Protein 6XYC (pdb70)

B-factor: mean 32.66, std 9.87, range [18.23, 112.96]

Secondary structure (DSSP, 8-state):
--S-GGGEEEEEEEEESSSSS-GGGEEEEEEESS--S-EEEEEEE--STT--SS-HHHHHHHHHHHHHHTT-EEEEE----TTTS-TTHHHHHHHHHHHHHHHTTGGGTEEEEEEEEEEETHHHHHHHHHHT-TT--EEEETTEEEESS---SS-TTS----SEEEEES----GGG-BTTTB---TTSHHHHHTTS--GGG-HHHHHHT-GGGG--TTSPPEEEEEETT-SSS-THHHHHHHHHHHHHT--EEEEEETT--SSTTTSSHHHHHHHHHHHHHHHH-

CATH classification: 3.40.50.1820

Solvent-accessible surface area: 10915 Å² total; per-residue (Å²): 226,12,10,58,128,99,14,42,38,48,48,60,74,81,26,39,1,8,66,55,112,85,101,6,3,19,0,3,0,9,2,0,93,96,144,141,116,44,11,65,0,0,0,0,0,0,21,30,35,5,69,24,48,91,13,12,18,140,0,0,64,39,0,0,23,16,0,1,133,43,27,9,0,0,0,0,0,1,0,42,6,2,126,92,21,76,3,27,9,0,0,28,0,0,0,3,0,0,1,21,0,37,53,30,2,91,129,13,72,4,38,62,82,8,0,0,0,0,0,27,10,0,0,0,0,0,0,1,0,0,0,8,0,48,83,47,99,66,26,75,12,63,156,40,77,6,47,0,29,4,76,45,20,111,61,89,121,26,40,9,71,1,42,0,1,0,0,0,2,0,9,0,7,1,36,75,22,33,136,43,107,38,36,30,56,53,95,23,44,8,0,21,0,0,28,136,67,19,2,146,125,44,102,51,31,5,84,0,0,1,0,15,73,35,21,72,132,111,20,20,33,1,4,0,0,0,0,76,56,14,148,102,10,33,44,28,0,0,65,41,1,53,81,44,1,76,120,36,57,13,116,1,56,49,39,48,3,103,62,0,15,51,6,100,46,0,61,55,114,108,17,34,119,40,0,16,53,16,0,61,90,20,20,107,174

Radius of gyration: 17.31 Å; Cα contacts (8 Å, |Δi|>4): 707; chains: 1; bounding box: 49×46×40 Å

Foldseek 3Di:
DFADPQQFDDKDFFCALQPDDDSLRGKMKGFGNPDDQAFAAEEEEEDDLQADSHCQRVRRHQQVRLQSVLGHMYMGHGFDGLQVPAPPRRLLSLLSNLLSCLVCRVVVRHDNPAYAYEYAAQSLLSRLLLQLQFPNQ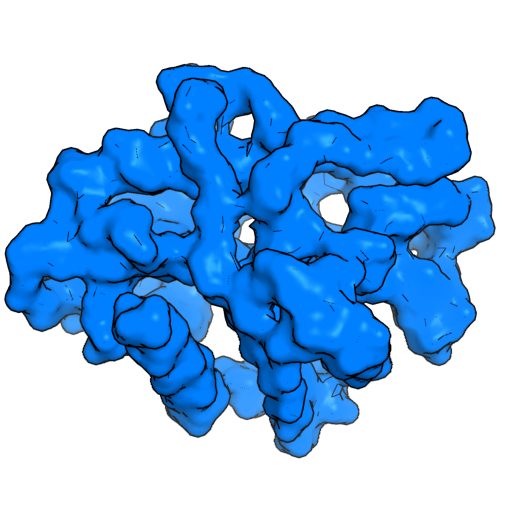WDFDDPDIGGRNDDGHDRSVGGRHHQEYERHLYQAQQCQFVVRHGHAALVGSLVSNHPSHTCRVCVGSRLVSHSLNRDALPGHEYEYEYECAAPPGHPSRQVSSVVSCVVRNHHYHYHYQYVAYSSRSCSDDVNSCVVSVVSVVSSVD

Sequence (285 aa):
KGPAEDTYSTSWTNVNYASDSSLESHNLDIYLPKEQKTAYKAIIIIYGSAWFANNAKAMASASIGAPLLKAGFAVISINHRSSMEAIWPAQIQDVKAAIRYVRSNAAKYNIDPSFIGITGFSSGGHLSAFAGVTNGVKTLTSGDLTVDIEGSLGNYLSTGSHVDAVVDWFGPVDMAHMMSNCVAPNDASTPEAVLIGKKDPREEPDWVKLISPINFVDKDDPDILIIHGDADNVVPHCQSVNLKNVYDNAGAKATFISVPGGGHGPGCFDTQYFKDMTDFFTEQSTK

Nearest PDB structures (foldseek):
  6xyc-assembly1_A  TM=1.004E+00  e=6.863E-70  metagenome
  6mly-assembly1_A  TM=9.871E-01  e=6.631E-40  Bacteroides eggerthii
  6nkf-assembly2_B  TM=8.608E-01  e=7.050E-26  metagenome
  2yh2-assembly1_D  TM=6.793E-01  e=8.931E-13  Pyrobaculum calidifontis
  2yh2-assembly1_B  TM=6.745E-01  e=1.084E-12  Pyrobaculum calidifontis

Structure (mmCIF, N/CA/C/O backbone):
data_6XYC
#
_entry.id   6XYC
#
_cell.length_a   107.560
_cell.length_b   107.560
_cell.length_c   44.378
_cell.angle_alpha   90.000
_cell.angle_beta   90.000
_cell.angle_gamma   90.000
#
_symmetry.space_group_name_H-M   'P 43 21 2'
#
loop_
_entity.id
_entity.type
_entity.pdbx_description
1 polymer 'Acetyl xylan esterase'
2 non-polymer '4-(2-AMINOETHYL)BENZENESULFONYL FLUORIDE'
3 water water
#
loop_
_atom_site.group_PDB
_atom_site.id
_atom_site.type_symbol
_atom_site.label_atom_id
_atom_site.label_alt_id
_atom_site.label_comp_id
_atom_site.label_asym_id
_atom_site.label_entity_id
_atom_site.label_seq_id
_atom_site.pdbx_PDB_ins_code
_atom_site.Cartn_x
_atom_site.Cartn_y
_atom_site.Cartn_z
_atom_site.occupancy
_atom_site.B_iso_or_equiv
_atom_site.auth_seq_id
_atom_site.auth_comp_id
_atom_site.auth_asym_id
_atom_site.auth_atom_id
_atom_site.pdbx_PDB_model_num
ATOM 1 N N . LYS A 1 1 ? 29.24913 37.18673 22.92942 1.000 42.22107 8 LYS A N 1
ATOM 2 C CA . LYS A 1 1 ? 29.27876 38.63954 23.06562 1.000 41.60380 8 LYS A CA 1
ATOM 3 C C . LYS A 1 1 ? 30.30895 39.24343 22.11823 1.000 39.90489 8 LYS A C 1
ATOM 4 O O . LYS A 1 1 ? 31.50058 38.95183 22.21677 1.000 40.25778 8 LYS A O 1
ATOM 23 N N . GLY A 1 2 ? 29.84098 40.08354 21.19853 1.000 38.07427 9 GLY A N 1
ATOM 24 C CA . GLY A 1 2 ? 30.70705 40.73214 20.24107 1.000 32.68140 9 GLY A CA 1
ATOM 25 C C . GLY A 1 2 ? 30.86885 39.92134 18.97095 1.000 30.51503 9 GLY A C 1
ATOM 26 O O . GLY A 1 2 ? 30.10492 38.98789 18.70451 1.000 30.30449 9 GLY A O 1
ATOM 30 N N . PRO A 1 3 ? 31.87157 40.25648 18.16299 1.000 31.30307 10 PRO A N 1
ATOM 31 C CA . PRO A 1 3 ? 32.12078 39.48936 16.93932 1.000 29.73425 10 PRO A CA 1
ATOM 32 C C . PRO A 1 3 ? 32.82604 38.17661 17.24754 1.000 31.63082 10 PRO A C 1
ATOM 33 O O . PRO A 1 3 ? 33.46244 38.00600 18.28901 1.000 31.37631 10 PRO A O 1
ATOM 44 N N . ALA A 1 4 ? 32.68946 37.23511 16.31673 1.000 33.69528 11 ALA A N 1
ATOM 45 C CA . ALA A 1 4 ? 33.29779 35.92210 16.48712 1.000 35.66525 11 ALA A CA 1
ATOM 46 C C . ALA A 1 4 ? 34.79624 36.06155 16.72583 1.000 35.37790 11 ALA A C 1
ATOM 47 O O . ALA A 1 4 ? 35.47160 36.87714 16.09312 1.000 33.32887 11 ALA A O 1
ATOM 54 N N . GLU A 1 5 ? 35.31259 35.24908 17.64964 1.000 36.64801 12 GLU A N 1
ATOM 55 C CA . GLU A 1 5 ? 36.69597 35.38943 18.09002 1.000 38.97772 12 GLU A CA 1
ATOM 56 C C . GLU A 1 5 ? 37.67933 35.30077 16.93131 1.000 41.53082 12 GLU A C 1
ATOM 57 O O . GLU A 1 5 ? 38.71936 35.97005 16.95233 1.000 39.74365 12 GLU A O 1
ATOM 69 N N . ASP A 1 6 ? 37.38125 34.48626 15.91979 1.000 42.00368 13 ASP A N 1
ATOM 70 C CA . ASP A 1 6 ? 38.30767 34.28300 14.81290 1.000 46.45102 13 ASP A CA 1
ATOM 71 C C . ASP A 1 6 ? 38.22253 35.37261 13.75142 1.000 43.58506 13 ASP A C 1
ATOM 72 O O . ASP A 1 6 ? 38.90495 35.26613 12.72514 1.000 44.08617 13 ASP A O 1
ATOM 81 N N . THR A 1 7 ? 37.42425 36.41838 13.96624 1.000 39.76715 14 THR A N 1
ATOM 82 C CA . THR A 1 7 ? 37.35732 37.51006 13.00199 1.000 38.94445 14 THR A CA 1
ATOM 83 C C . THR A 1 7 ? 38.38682 38.60008 13.26238 1.000 34.94846 14 THR A C 1
ATOM 84 O O . THR A 1 7 ? 38.63431 39.41974 12.37124 1.000 30.90337 14 THR A O 1
ATOM 95 N N . TYR A 1 8 ? 39.00381 38.62486 14.44356 1.000 33.40031 15 TYR A N 1
ATOM 96 C CA . TYR A 1 8 ? 39.91417 39.70191 14.80722 1.000 30.76643 15 TYR A CA 1
ATOM 97 C C . TYR A 1 8 ? 41.19228 39.15392 15.42862 1.000 30.87122 15 TYR A C 1
ATOM 98 O O . TYR A 1 8 ? 41.19742 38.10036 16.07024 1.000 31.55496 15 TYR A O 1
ATOM 116 N N . SER A 1 9 ? 42.27853 39.90042 15.22950 1.000 31.08775 16 SER A N 1
ATOM 117 C CA . SER A 1 9 ? 43.57309 39.58684 15.81906 1.000 30.34261 16 SER A CA 1
ATOM 118 C C . SER A 1 9 ? 43.81986 40.32009 17.12781 1.000 30.68630 16 SER A C 1
ATOM 119 O O . SER A 1 9 ? 44.63453 39.86070 17.93873 1.000 31.39231 16 SER A O 1
ATOM 127 N N . THR A 1 10 ? 43.12818 41.43380 17.35032 1.000 28.28340 17 THR A N 1
ATOM 128 C CA . THR A 1 10 ? 43.36714 42.31100 18.48421 1.000 25.98909 17 THR A CA 1
ATOM 129 C C . THR A 1 10 ? 42.03457 42.92610 18.87747 1.000 29.86921 17 THR A C 1
ATOM 130 O O . THR A 1 10 ? 41.23334 43.28975 18.01078 1.000 25.73878 17 THR A O 1
ATOM 141 N N . SER A 1 11 ? 41.79925 43.03014 20.18161 1.000 26.09829 18 SER A N 1
ATOM 142 C CA . SER A 1 11 ? 40.60290 43.68172 20.68055 1.000 27.65190 18 SER A CA 1
ATOM 143 C C . SER A 1 11 ? 40.95873 44.49867 21.91049 1.000 28.88624 18 SER A C 1
ATOM 144 O O . SER A 1 11 ? 41.75473 44.06796 22.75059 1.000 26.92671 18 SER A O 1
ATOM 152 N N . TRP A 1 12 ? 40.39249 45.69806 21.98028 1.000 24.16904 19 TRP A N 1
ATOM 153 C CA . TRP A 1 12 ? 40.31848 46.48175 23.20496 1.000 25.62898 19 TRP A CA 1
ATOM 154 C C . TRP A 1 12 ? 38.83593 46.67428 23.49374 1.000 29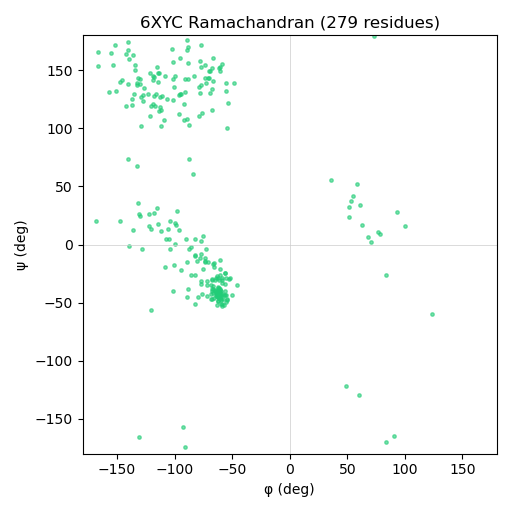.86812 19 TRP A C 1
ATOM 155 O O . TRP A 1 12 ? 38.11492 47.22315 22.65356 1.000 28.04566 19 TRP A O 1
ATOM 176 N N . THR A 1 13 ? 38.36801 46.22059 24.65448 1.000 27.45263 20 THR A N 1
ATOM 177 C CA . THR A 1 13 ? 36.96798 46.41658 25.00125 1.000 25.91746 20 THR A CA 1
ATOM 178 C C . THR A 1 13 ? 36.82959 47.36578 26.18314 1.000 29.03661 20 THR A C 1
ATOM 179 O O . THR A 1 13 ? 37.70087 47.43688 27.05689 1.000 28.81599 20 THR A O 1
ATOM 190 N N . ASN A 1 14 ? 35.72756 48.12065 26.17382 1.000 26.82047 21 ASN A N 1
ATOM 191 C CA . ASN A 1 14 ? 35.39659 49.05639 27.24945 1.000 29.49088 21 ASN A CA 1
ATOM 192 C C . ASN A 1 14 ? 36.50046 50.09625 27.44313 1.000 28.86100 21 ASN A C 1
ATOM 193 O O . ASN A 1 14 ? 37.00292 50.31952 28.54754 1.000 28.33455 21 ASN A O 1
ATOM 204 N N . VAL A 1 15 ? 36.86405 50.73821 26.33844 1.000 26.75445 22 VAL A N 1
ATOM 205 C CA . VAL A 1 15 ? 37.74884 51.89436 26.33770 1.000 27.67339 22 VAL A CA 1
ATOM 206 C C . VAL A 1 15 ? 36.87381 53.13664 26.41672 1.000 26.21075 22 VAL A C 1
ATOM 207 O O . VAL A 1 15 ? 36.00215 53.34498 25.56697 1.000 24.13841 22 VAL A O 1
ATOM 220 N N . ASN A 1 16 ? 37.07581 53.94524 27.44985 1.000 27.23647 23 ASN A N 1
ATOM 221 C CA . ASN A 1 16 ? 36.30756 55.17303 27.59638 1.000 28.42752 23 ASN A CA 1
ATOM 222 C C . ASN A 1 16 ? 36.86395 56.23026 26.65025 1.000 26.76734 23 ASN A C 1
ATOM 223 O O . ASN A 1 16 ? 38.07722 56.46377 26.61261 1.000 25.54705 23 ASN A O 1
ATOM 234 N N . TYR A 1 17 ? 35.97912 56.86116 25.87526 1.000 27.84868 24 TYR A N 1
ATOM 235 C CA . TYR A 1 17 ? 36.39403 57.85475 24.89570 1.000 25.14135 24 TYR A CA 1
ATOM 236 C C . TYR A 1 17 ? 36.12155 59.28529 25.34043 1.000 28.23898 24 TYR A C 1
ATOM 237 O O . TYR A 1 17 ? 36.50086 60.22068 24.62578 1.000 27.81029 24 TYR A O 1
ATOM 255 N N . ALA A 1 18 ? 35.48487 59.48476 26.49561 1.000 25.78462 25 ALA A N 1
ATOM 256 C CA . ALA A 1 18 ? 35.14823 60.81746 26.97999 1.000 28.16803 25 ALA A CA 1
ATOM 257 C C . ALA A 1 18 ? 35.93999 61.21542 28.21961 1.000 31.05159 25 ALA A C 1
ATOM 258 O O . ALA A 1 18 ? 35.59927 62.21340 28.86764 1.000 26.36825 25 ALA A O 1
ATOM 265 N N . SER A 1 19 ? 36.97914 60.46127 28.57085 1.000 28.12108 26 SER A N 1
ATOM 266 C CA . SER A 1 19 ? 37.78087 60.75937 29.75222 1.000 32.63344 26 SER A CA 1
ATOM 267 C C . SER A 1 19 ? 36.90169 60.88641 30.99406 1.000 30.57781 26 SER A C 1
ATOM 268 O O . SER A 1 19 ? 37.12592 61.73963 31.85555 1.000 31.68036 26 SER A O 1
ATOM 276 N N . ASP A 1 20 ? 35.86892 60.04942 31.07283 1.000 28.35441 27 ASP A N 1
ATOM 277 C CA . ASP A 1 20 ? 35.03987 60.00532 32.26864 1.000 29.35890 27 ASP A CA 1
ATOM 278 C C . ASP A 1 20 ? 34.85640 58.56373 32.72171 1.000 29.82671 27 ASP A C 1
ATOM 279 O O . ASP A 1 20 ? 35.57807 57.66827 32.27080 1.000 33.39769 27 ASP A O 1
ATOM 288 N N . SER A 1 21 ? 33.89629 58.32780 33.61501 1.000 32.17286 28 SER A N 1
ATOM 289 C CA A SER A 1 21 ? 33.66728 57.01007 34.19108 0.575 33.81219 28 SER A CA 1
ATOM 290 C CA B SER A 1 21 ? 33.66894 57.00859 34.18956 0.425 33.80333 28 SER A CA 1
ATOM 291 C C . SER A 1 21 ? 32.32420 56.42006 33.78109 1.000 33.22704 28 SER A C 1
ATOM 292 O O . SER A 1 21 ? 31.81926 55.51836 34.45632 1.000 33.65121 28 SER A O 1
ATOM 305 N N . LEU A 1 22 ? 31.73727 56.90196 32.69089 1.000 29.03889 29 LEU A N 1
ATOM 306 C CA . LEU A 1 22 ? 30.42518 56.44229 32.25644 1.000 30.66706 29 LEU A CA 1
ATOM 307 C C . LEU A 1 22 ? 30.55559 55.34284 31.21627 1.000 28.28323 29 LEU A C 1
ATOM 308 O O . LEU A 1 22 ? 31.30252 55.48536 30.24412 1.000 27.59425 29 LEU A O 1
ATOM 324 N N . GLU A 1 23 ? 29.84203 54.23774 31.44004 1.000 28.58956 30 GLU A N 1
ATOM 325 C CA . GLU A 1 23 ? 29.81453 53.15826 30.45882 1.000 32.34052 30 GLU A CA 1
ATOM 326 C C . GLU A 1 23 ? 29.17632 53.61093 29.15209 1.000 27.99596 30 GLU A C 1
ATOM 327 O O . GLU A 1 23 ? 29.50373 53.08711 28.08198 1.000 26.65028 30 GLU A O 1
ATOM 339 N N . SER A 1 24 ? 28.26522 54.58074 29.22166 1.000 29.43763 31 SER A N 1
ATOM 340 C CA . SER A 1 24 ? 27.67903 55.16888 28.02332 1.000 25.67561 31 SER A CA 1
ATOM 341 C C . SER A 1 24 ? 28.71407 55.82770 27.12732 1.000 26.70443 31 SER A C 1
ATOM 342 O O . SER A 1 24 ? 28.39842 56.14124 25.97540 1.000 26.92802 31 SER A O 1
ATOM 350 N N . HIS A 1 25 ? 29.93040 56.05046 27.62260 1.000 27.62982 32 HIS A N 1
ATOM 351 C CA . HIS A 1 25 ? 31.00194 56.64563 26.83750 1.000 26.13052 32 HIS A CA 1
ATOM 352 C C . HIS A 1 25 ? 32.15327 55.66669 26.63306 1.000 26.53733 32 HIS A C 1
ATOM 353 O O . HIS A 1 25 ? 33.31608 56.07303 26.55303 1.000 23.79719 32 HIS A O 1
ATOM 368 N N . ASN A 1 26 ? 31.84174 54.37742 26.56297 1.000 24.81348 33 ASN A N 1
ATOM 369 C CA . ASN A 1 26 ? 32.81857 53.35016 26.24206 1.000 23.94144 33 ASN A CA 1
ATOM 370 C C . ASN A 1 26 ? 32.67914 52.91461 24.78994 1.000 24.43309 33 ASN A C 1
ATOM 371 O O . ASN A 1 26 ? 31.62436 53.05986 24.17090 1.000 23.79632 33 ASN A O 1
ATOM 382 N N . LEU A 1 27 ? 33.76194 52.35820 24.25629 1.000 23.29715 34 LEU A N 1
ATOM 383 C CA . LEU A 1 27 ? 33.73726 51.75155 22.93539 1.000 23.89784 34 LEU A CA 1
ATOM 384 C C . LEU A 1 27 ? 34.60799 50.50568 22.94125 1.000 26.23885 34 LEU A C 1
ATOM 385 O O . LEU A 1 27 ? 35.41311 50.29133 23.84981 1.000 23.24648 34 LEU A O 1
ATOM 401 N N . ASP A 1 28 ? 34.42409 49.67764 21.91665 1.000 24.48447 35 ASP A N 1
ATOM 402 C CA . ASP A 1 28 ? 35.24234 48.49462 21.69055 1.000 22.43976 35 ASP A CA 1
ATOM 403 C C . ASP A 1 28 ? 35.94983 48.64202 20.35155 1.000 26.67037 35 ASP A C 1
ATOM 404 O O . ASP A 1 28 ? 35.36579 49.14961 19.38857 1.000 25.38103 35 ASP A O 1
ATOM 413 N N . ILE A 1 29 ? 37.20507 48.20155 20.28713 1.000 26.34805 36 ILE A N 1
ATOM 414 C CA . ILE A 1 29 ? 38.00360 48.29611 19.06774 1.000 24.94630 36 ILE A CA 1
ATOM 415 C C . ILE A 1 29 ? 38.48195 46.90099 18.68998 1.000 27.98237 36 ILE A C 1
ATOM 416 O O . ILE A 1 29 ? 39.04896 46.19290 19.52471 1.000 29.56426 36 ILE A O 1
ATOM 432 N N . TYR A 1 30 ? 38.26982 46.51563 17.43439 1.000 24.04257 37 TYR A N 1
ATOM 433 C CA . TYR A 1 30 ? 38.70920 45.22789 16.90568 1.000 26.31686 37 TYR A CA 1
ATOM 434 C C . TYR A 1 30 ? 39.52884 45.45423 15.64127 1.000 27.56242 37 TYR A C 1
ATOM 435 O O . TYR A 1 30 ? 39.13384 46.24420 14.78026 1.000 26.69373 37 TYR A O 1
ATOM 453 N N . LEU A 1 31 ? 40.67565 44.75569 15.52445 1.000 27.58194 38 LEU A N 1
ATOM 454 C CA . LEU A 1 31 ? 41.47575 44.80080 14.30800 1.000 28.21588 38 LEU A CA 1
ATOM 455 C C . LEU A 1 31 ? 41.37124 43.47235 13.55888 1.000 28.87014 38 LEU A C 1
ATOM 456 O O . LEU A 1 31 ? 41.28265 42.41597 14.19349 1.000 27.59192 38 LEU A O 1
ATOM 472 N N . PRO A 1 32 ? 41.38764 43.48325 12.22261 1.000 29.74727 39 PRO A N 1
ATOM 473 C CA . PRO A 1 32 ? 41.12284 42.24393 11.47858 1.000 32.40317 39 PRO A CA 1
ATOM 474 C C . PRO A 1 32 ? 42.12911 41.14353 11.78361 1.000 36.51115 39 PRO A C 1
ATOM 475 O O . PRO A 1 32 ? 43.27836 41.39402 12.14790 1.000 33.16614 39 PRO A O 1
ATOM 486 N N . LYS A 1 33 ? 41.67221 39.90069 11.61961 1.000 37.00154 40 LYS A N 1
ATOM 487 C CA . LYS A 1 33 ? 42.55861 38.74961 11.76582 1.000 40.19225 40 LYS A CA 1
ATOM 488 C C . LYS A 1 33 ? 43.74520 38.85584 10.82161 1.000 40.88684 40 LYS A C 1
ATOM 489 O O . LYS A 1 33 ? 44.90071 38.68381 11.22870 1.000 42.63089 40 LYS A O 1
ATOM 508 N N . GLU A 1 34 ? 43.46715 39.08047 9.54311 1.000 43.87534 41 GLU A N 1
ATOM 509 C CA . GLU A 1 34 ? 44.48657 39.36110 8.54467 1.000 47.87858 41 GLU A CA 1
ATOM 510 C C . GLU A 1 34 ? 45.34062 40.53628 9.00196 1.000 49.66062 41 GLU A C 1
ATOM 511 O O . GLU A 1 34 ? 44.93174 41.69269 8.86165 1.000 48.04508 41 GLU A O 1
ATOM 523 N N . GLN A 1 35 ? 46.52302 40.25852 9.54815 1.000 49.83829 42 GLN A N 1
ATOM 524 C CA . GLN A 1 35 ? 47.33697 41.30665 10.15134 1.000 52.30940 42 GLN A CA 1
ATOM 525 C C . GLN A 1 35 ? 47.96218 42.19094 9.07703 1.000 57.54329 42 GLN A C 1
ATOM 526 O O . GLN A 1 35 ? 48.33540 41.72316 7.99695 1.000 56.81401 42 GLN A O 1
ATOM 540 N N . LYS A 1 36 ? 48.05257 43.48517 9.37747 1.000 57.04316 43 LYS A N 1
ATOM 541 C CA . LYS A 1 36 ? 48.66409 44.45878 8.48623 1.000 55.50002 43 LYS A CA 1
ATOM 542 C C . LYS A 1 36 ? 49.23450 45.58327 9.33988 1.000 51.69836 43 LYS A C 1
ATOM 543 O O . LYS A 1 36 ? 49.01317 45.64455 10.55289 1.000 46.82446 43 LYS A O 1
ATOM 562 N N . THR A 1 37 ? 49.97749 46.48132 8.68911 1.000 55.70939 44 THR A N 1
ATOM 563 C CA . THR A 1 37 ? 50.65707 47.55097 9.41503 1.000 56.10177 44 THR A CA 1
ATOM 564 C C . THR A 1 37 ? 49.65440 48.47374 10.09795 1.000 51.75491 44 THR A C 1
ATOM 565 O O . THR A 1 37 ? 49.75912 48.74454 11.30014 1.000 46.99329 44 THR A O 1
ATOM 576 N N . ALA A 1 38 ? 48.67787 48.97363 9.34351 1.000 48.00721 45 ALA A N 1
ATOM 577 C CA . ALA A 1 38 ? 47.62016 49.80966 9.89258 1.000 42.25826 45 ALA A CA 1
ATOM 578 C C . ALA A 1 38 ? 46.31266 49.42520 9.21757 1.000 40.18621 45 ALA A C 1
ATOM 579 O O . ALA A 1 38 ? 46.29449 48.72082 8.20264 1.000 39.63560 45 ALA A O 1
ATOM 586 N N . TYR A 1 39 ? 45.20783 49.90435 9.78089 1.000 34.70816 46 TYR A N 1
ATOM 587 C CA . TYR A 1 39 ? 43.88124 49.55591 9.28804 1.000 34.28512 46 TYR A CA 1
ATOM 588 C C . TYR A 1 39 ? 43.00327 50.79327 9.19371 1.000 31.61016 46 TYR A C 1
ATOM 589 O O . TYR A 1 39 ? 42.87880 51.54474 10.16600 1.000 31.87982 46 TYR A O 1
ATOM 607 N N . LYS A 1 40 ? 42.38169 50.98713 8.03366 1.000 32.59118 47 LYS A N 1
ATOM 608 C CA . LYS A 1 40 ? 41.29410 51.94797 7.91948 1.000 34.74720 47 LYS A CA 1
ATOM 609 C C . LYS A 1 40 ? 40.15133 51.53433 8.84268 1.000 31.11545 47 LYS A C 1
ATOM 610 O O . LYS A 1 40 ? 39.96674 50.35209 9.14668 1.000 29.65013 47 LYS A O 1
ATOM 629 N N . ALA A 1 41 ? 39.38779 52.52079 9.30648 1.000 30.05407 48 ALA A N 1
ATOM 630 C CA . ALA A 1 41 ? 38.48711 52.31147 10.42833 1.000 31.19983 48 ALA A CA 1
ATOM 631 C C . ALA A 1 41 ? 37.02999 52.55288 10.05207 1.000 29.16517 48 ALA A C 1
ATOM 632 O O . ALA A 1 41 ? 36.70642 53.43022 9.24041 1.000 26.04997 48 ALA A O 1
ATOM 639 N N . ILE A 1 42 ? 36.14990 51.76122 10.66912 1.000 24.17294 49 ILE A N 1
ATOM 640 C CA . ILE A 1 42 ? 34.70404 51.93347 10.55485 1.000 25.49296 49 ILE A CA 1
ATOM 641 C C . ILE A 1 42 ? 34.13013 52.00207 11.96442 1.000 24.84247 49 ILE A C 1
ATOM 642 O O . ILE A 1 42 ? 34.32657 51.07394 12.76147 1.000 22.18050 49 ILE A O 1
ATOM 658 N N . ILE A 1 43 ? 33.41691 53.08600 12.26672 1.000 24.47189 50 ILE A N 1
ATOM 659 C CA . ILE A 1 43 ? 32.68795 53.21867 13.52339 1.000 21.80364 50 ILE A CA 1
ATOM 660 C C . ILE A 1 43 ? 31.27835 52.68000 13.32028 1.000 24.72608 50 ILE A C 1
ATOM 661 O O . ILE A 1 43 ? 30.60381 53.02369 12.34043 1.000 26.52684 50 ILE A O 1
ATOM 677 N N . ILE A 1 44 ? 30.83062 51.81733 14.23144 1.000 22.22034 51 ILE A N 1
ATOM 678 C CA . ILE A 1 44 ? 29.50272 51.22794 14.11052 1.000 21.76855 51 ILE A CA 1
ATOM 679 C C . ILE A 1 44 ? 28.68535 51.56040 15.34973 1.000 22.67973 51 ILE A C 1
ATOM 680 O O . ILE A 1 44 ? 29.21264 51.66499 16.46338 1.000 24.51091 51 ILE A O 1
ATOM 696 N N . ILE A 1 45 ? 27.37469 51.70255 15.15144 1.000 21.92065 52 ILE A N 1
ATOM 697 C CA . ILE A 1 45 ? 26.47715 52.18012 16.20171 1.000 21.16251 52 ILE A CA 1
ATOM 698 C C . ILE A 1 45 ? 25.20620 51.34071 16.19603 1.000 22.12109 52 ILE A C 1
ATOM 699 O O . ILE A 1 45 ? 24.52036 51.24765 15.17015 1.000 22.63363 52 ILE A O 1
ATOM 715 N N . TYR A 1 46 ? 24.86866 50.77101 17.34789 1.000 22.40941 53 TYR A N 1
ATOM 716 C CA . TYR A 1 46 ? 23.67856 49.93996 17.46897 1.000 22.42418 53 TYR A CA 1
ATOM 717 C C . TYR A 1 46 ? 22.41216 50.77229 17.29453 1.000 23.57852 53 TYR A C 1
ATOM 718 O O . TYR A 1 46 ? 22.40863 51.99939 17.44814 1.000 20.03780 53 TYR A O 1
ATOM 736 N N . GLY A 1 47 ? 21.32200 50.07823 16.98779 1.000 24.29321 54 GLY A N 1
ATOM 737 C CA . GLY A 1 47 ? 19.99211 50.65368 17.02889 1.000 23.16480 54 GLY A CA 1
ATOM 738 C C . GLY A 1 47 ? 19.26564 50.26942 18.30462 1.000 22.38769 54 GLY A C 1
ATOM 739 O O . GLY A 1 47 ? 19.42966 49.16847 18.83059 1.000 21.44706 54 GLY A O 1
ATOM 743 N N . SER A 1 48 ? 18.45355 51.19877 18.79969 1.000 20.11955 55 SER A N 1
ATOM 744 C CA . SER A 1 48 ? 17.78596 51.01146 20.08249 1.000 22.89413 55 SER A CA 1
ATOM 745 C C . SER A 1 48 ? 16.69498 52.04284 20.32834 1.000 23.87859 55 SER A C 1
ATOM 746 O O . SER A 1 48 ? 16.30324 52.26259 21.47882 1.000 20.02390 55 SER A O 1
ATOM 754 N N . ALA A 1 49 ? 16.19701 52.68002 19.26496 1.000 21.47562 56 ALA A N 1
ATOM 755 C CA . ALA A 1 49 ? 15.27450 53.80851 19.40282 1.000 22.85908 56 ALA A CA 1
ATOM 756 C C . ALA A 1 49 ? 15.85105 54.85841 20.35340 1.000 23.14897 56 ALA A C 1
ATOM 757 O O . ALA A 1 49 ? 15.11738 55.53277 21.08016 1.000 21.51896 56 ALA A O 1
ATOM 764 N N . TRP A 1 50 ? 17.18409 54.97404 20.36382 1.000 20.76108 57 TRP A N 1
ATOM 765 C CA . TRP A 1 50 ? 17.96055 55.89477 21.19695 1.000 23.27122 57 TRP A CA 1
ATOM 766 C C . TRP A 1 50 ? 17.91718 55.55281 22.68526 1.000 22.24337 57 TRP A C 1
ATOM 767 O O . TRP A 1 50 ? 18.46369 56.31117 23.50121 1.000 22.58108 57 TRP A O 1
ATOM 788 N N . PHE A 1 51 ? 17.31562 54.41686 23.06617 1.000 20.10465 58 PHE A N 1
ATOM 789 C CA . PHE A 1 51 ? 17.10310 54.13221 24.48223 1.000 21.30070 58 PHE A CA 1
ATOM 790 C C . PHE A 1 51 ? 18.30270 53.45856 25.14342 1.000 22.93456 58 PHE A C 1
ATOM 791 O O . PHE A 1 51 ? 18.46990 53.57351 26.36279 1.000 25.31291 58 PHE A O 1
ATOM 808 N N . ALA A 1 52 ? 19.12911 52.73527 24.39210 1.000 20.74918 59 ALA A N 1
ATOM 809 C CA . ALA A 1 52 ? 20.17910 51.91969 24.99601 1.000 22.57025 59 ALA A CA 1
ATOM 810 C C . ALA A 1 52 ? 21.47846 52.70636 25.11612 1.000 25.00475 59 ALA A C 1
ATOM 811 O O . ALA A 1 52 ? 21.82931 53.49260 24.23060 1.000 24.30169 59 ALA A O 1
ATOM 818 N N . ASN A 1 53 ? 22.19296 52.48703 26.22268 1.000 24.33396 60 ASN A N 1
ATOM 819 C CA . ASN A 1 53 ? 23.48591 53.12447 26.44992 1.000 25.64974 60 ASN A CA 1
ATOM 820 C C . ASN A 1 53 ? 24.61341 52.11206 26.62278 1.000 26.19911 60 ASN A C 1
ATOM 821 O O . ASN A 1 53 ? 25.71485 52.49268 27.03840 1.000 23.81387 60 ASN A O 1
ATOM 832 N N . ASN A 1 54 ? 24.37468 50.83372 26.29128 1.000 23.84798 61 ASN A N 1
ATOM 833 C CA . ASN A 1 54 ? 25.32994 49.78419 26.63249 1.000 28.03508 61 ASN A CA 1
ATOM 834 C C . ASN A 1 54 ? 25.36525 48.64586 25.61579 1.000 26.90157 61 ASN A C 1
ATOM 835 O O . ASN A 1 54 ? 25.83821 47.55280 25.95129 1.000 28.87651 61 ASN A O 1
ATOM 846 N N . ALA A 1 55 ? 24.90084 48.86504 24.38786 1.000 25.86507 62 ALA A N 1
ATOM 847 C CA . ALA A 1 55 ? 24.64227 47.77641 23.45846 1.000 23.31883 62 ALA A CA 1
ATOM 848 C C . ALA A 1 55 ? 25.70544 47.64981 22.37865 1.000 22.40233 62 ALA A C 1
ATOM 849 O O . ALA A 1 55 ? 25.44851 47.02781 21.33827 1.000 21.35881 62 ALA A O 1
ATOM 856 N N . LYS A 1 56 ? 26.90168 48.19702 22.60898 1.000 23.95861 63 LYS A N 1
ATOM 857 C CA . LYS A 1 56 ? 27.92423 48.17417 21.56689 1.000 24.06353 63 LYS A CA 1
ATOM 858 C C . LYS A 1 56 ? 28.26976 46.75369 21.13916 1.000 22.56617 63 LYS A C 1
ATOM 859 O O . LYS A 1 56 ? 28.61794 46.52560 19.97606 1.000 20.17256 63 LYS A O 1
ATOM 878 N N . ALA A 1 57 ? 28.17176 45.78340 22.05041 1.000 24.99006 64 ALA A N 1
ATOM 879 C CA . ALA A 1 57 ? 28.46811 44.40282 21.67808 1.000 27.02565 64 ALA A CA 1
ATOM 880 C C . ALA A 1 57 ? 27.43450 43.84895 20.70754 1.000 26.34000 64 ALA A C 1
ATOM 881 O O . ALA A 1 57 ? 27.75843 42.99216 19.87969 1.000 25.18746 64 ALA A O 1
ATOM 888 N N . MET A 1 58 ? 26.19166 44.31972 20.79058 1.000 24.75993 65 MET A N 1
ATOM 889 C CA . MET A 1 58 ? 25.17226 43.85636 19.85842 1.000 26.62634 65 MET A CA 1
ATOM 890 C C . MET A 1 58 ? 25.48188 44.30914 18.43846 1.000 25.63649 65 MET A C 1
ATOM 891 O O . MET A 1 58 ? 25.30790 43.54020 17.48669 1.000 25.32626 65 MET A O 1
ATOM 905 N N . ALA A 1 59 ? 25.92674 45.55939 18.27540 1.000 24.69435 66 ALA A N 1
ATOM 906 C CA . ALA A 1 59 ? 26.30393 46.05224 16.95473 1.000 25.26853 66 ALA A CA 1
ATOM 907 C C . ALA A 1 59 ? 27.45716 45.23586 16.38913 1.000 24.28885 66 ALA A C 1
ATOM 908 O O . ALA A 1 59 ? 27.43007 44.81905 15.22562 1.000 25.41262 66 ALA A O 1
ATOM 915 N N . SER A 1 60 ? 28.47856 44.98004 17.21097 1.000 23.25880 67 SER A N 1
ATOM 916 C CA . SER A 1 60 ? 29.63595 44.21869 16.74544 1.000 25.42001 67 SER A CA 1
ATOM 917 C C . SER A 1 60 ? 29.22822 42.82294 16.30219 1.000 25.30185 67 SER A C 1
ATOM 918 O O . SER A 1 60 ? 29.69061 42.32907 15.26506 1.000 26.92824 67 SER A O 1
ATOM 926 N N . ALA A 1 61 ? 28.37181 42.16323 17.08758 1.000 26.63125 68 ALA A N 1
ATOM 927 C CA . ALA A 1 61 ? 27.89756 40.83954 16.70442 1.000 26.71187 68 ALA A CA 1
ATOM 928 C C . ALA A 1 61 ? 27.05875 40.89934 15.44004 1.000 27.72397 68 ALA A C 1
ATOM 929 O O . ALA A 1 61 ? 27.05076 39.94247 14.65844 1.000 29.09377 68 ALA A O 1
ATOM 936 N N . SER A 1 62 ? 26.36023 42.01464 15.21291 1.000 29.03455 69 SER A N 1
ATOM 937 C CA . SER A 1 62 ? 25.43125 42.09530 14.08957 1.000 28.86206 69 SER A CA 1
ATOM 938 C C . SER A 1 62 ? 26.14810 42.35734 12.77095 1.000 29.31467 69 SER A C 1
ATOM 939 O O . SER A 1 62 ? 25.84059 41.71436 11.76244 1.000 33.50529 69 SER A O 1
ATOM 947 N N . ILE A 1 63 ? 27.09279 43.30233 12.74355 1.000 30.75917 70 ILE A N 1
ATOM 948 C CA . ILE A 1 63 ? 27.70448 43.69733 11.47565 1.000 30.12852 70 ILE A CA 1
ATOM 949 C C . ILE A 1 63 ? 29.21641 43.85355 11.57483 1.000 30.72175 70 ILE A C 1
ATOM 950 O O . ILE A 1 63 ? 29.85138 44.39611 10.66530 1.000 34.27125 70 ILE A O 1
ATOM 966 N N . GLY A 1 64 ? 29.80964 43.38341 12.66906 1.000 31.31300 71 GLY A N 1
ATOM 967 C CA . GLY A 1 64 ? 31.24025 43.56404 12.84513 1.000 28.50160 71 GLY A CA 1
ATOM 968 C C . GLY A 1 64 ? 32.05693 42.62044 11.98854 1.000 29.16619 71 GLY A C 1
ATOM 969 O O . GLY A 1 64 ? 33.05114 43.02367 11.37715 1.000 29.24337 71 GLY A O 1
ATOM 973 N N . ALA A 1 65 ? 31.64955 41.35562 11.92308 1.000 26.06568 72 ALA A N 1
ATOM 974 C CA . ALA A 1 65 ? 32.44649 40.36125 11.21353 1.000 30.02619 72 ALA A CA 1
ATOM 975 C C . ALA A 1 65 ? 32.66608 40.71924 9.74844 1.000 30.92296 72 ALA A C 1
ATOM 976 O O . ALA A 1 65 ? 33.82382 40.69955 9.30228 1.000 31.93248 72 ALA A O 1
ATOM 983 N N . PRO A 1 66 ? 31.63812 41.04134 8.95159 1.000 29.32306 73 PRO A N 1
ATOM 984 C CA . PRO A 1 66 ? 31.91401 41.37283 7.53816 1.000 29.73367 73 PRO A CA 1
ATOM 985 C C . PRO A 1 66 ? 32.90727 42.51078 7.37757 1.000 27.09415 73 PRO A C 1
ATOM 986 O O . PRO A 1 66 ? 33.77100 42.45704 6.49226 1.000 27.40593 73 PRO A O 1
ATOM 997 N N . LEU A 1 67 ? 32.81251 43.54022 8.21956 1.000 26.27417 74 LEU A N 1
ATOM 998 C CA . LEU A 1 67 ? 33.75322 44.65294 8.14345 1.000 27.19603 74 LEU A CA 1
ATOM 999 C C . LEU A 1 67 ? 35.17682 44.19892 8.43588 1.000 28.71205 74 LEU A C 1
ATOM 1000 O O . LEU A 1 67 ? 36.11925 44.60574 7.74688 1.000 26.39647 74 LEU A O 1
ATOM 1016 N N . LEU A 1 68 ? 35.35759 43.35770 9.45418 1.000 27.54025 75 LEU A N 1
ATOM 1017 C CA . LEU A 1 68 ? 36.69350 42.85502 9.76243 1.000 29.07145 75 LEU A CA 1
ATOM 1018 C C . LEU A 1 68 ? 37.24212 42.00938 8.62074 1.000 29.79280 75 LEU A C 1
ATOM 1019 O O . LEU A 1 68 ? 38.40699 42.15473 8.23324 1.000 31.44411 75 LEU A O 1
ATOM 1035 N N . LYS A 1 69 ? 36.41396 41.12402 8.06532 1.000 30.61446 76 LYS A N 1
ATOM 1036 C CA . LYS A 1 69 ? 36.85441 40.28634 6.95364 1.000 36.42107 76 LYS A CA 1
ATOM 1037 C C . LYS A 1 69 ? 37.21914 41.12204 5.73354 1.000 36.64666 76 LYS A C 1
ATOM 1038 O O . LYS A 1 69 ? 38.06407 40.71155 4.93036 1.000 37.69977 76 LYS A O 1
ATOM 1057 N N . ALA A 1 70 ? 36.59367 42.28937 5.57458 1.000 32.92242 77 ALA A N 1
ATOM 1058 C CA . ALA A 1 70 ? 36.92211 43.20306 4.48758 1.000 32.13701 77 ALA A CA 1
ATOM 1059 C C . ALA A 1 70 ? 38.20799 43.97694 4.73725 1.000 32.06702 77 ALA A C 1
ATOM 1060 O O . ALA A 1 70 ? 38.67991 44.67452 3.83200 1.000 30.00762 77 ALA A O 1
ATOM 1067 N N . GLY A 1 71 ? 38.77969 43.87444 5.93326 1.000 31.35823 78 GLY A N 1
ATOM 1068 C CA . GLY A 1 71 ? 40.04884 44.50447 6.24011 1.000 32.58250 78 GLY A CA 1
ATOM 1069 C C . GLY A 1 71 ? 39.96985 45.80348 7.00194 1.000 29.69626 78 GLY A C 1
ATOM 1070 O O . GLY A 1 71 ? 40.96569 46.53204 7.04416 1.000 29.45120 78 GLY A O 1
ATOM 1074 N N . PHE A 1 72 ? 38.82713 46.12044 7.60360 1.000 29.98210 79 PHE A N 1
ATOM 1075 C CA . PHE A 1 72 ? 38.66539 47.35620 8.35612 1.000 27.99778 79 PHE A CA 1
ATOM 1076 C C . PHE A 1 72 ? 38.77635 47.08344 9.84961 1.000 28.45576 79 PHE A C 1
ATOM 1077 O O . PHE A 1 72 ? 38.31659 46.04633 10.33801 1.000 28.17978 79 PHE A O 1
ATOM 1094 N N . ALA A 1 73 ? 39.40715 48.01038 10.56428 1.000 24.39144 80 ALA A N 1
ATOM 1095 C CA . ALA A 1 73 ? 39.24137 48.08328 12.00663 1.000 27.79428 80 ALA A CA 1
ATOM 1096 C C . ALA A 1 73 ? 37.80684 48.48945 12.32150 1.000 28.26977 80 ALA A C 1
ATOM 1097 O O . ALA A 1 73 ? 37.21783 49.32607 11.62787 1.000 26.59519 80 ALA A O 1
ATOM 1104 N N . VAL A 1 74 ? 37.23585 47.88882 13.36460 1.000 26.02302 81 VAL A N 1
ATOM 1105 C CA . VAL A 1 74 ? 35.85139 48.13990 13.74948 1.000 25.25944 81 VAL A CA 1
ATOM 1106 C C . VAL A 1 74 ? 35.83535 48.74032 15.14611 1.000 24.82329 81 VAL A C 1
ATOM 1107 O O . VAL A 1 74 ? 36.41993 48.17581 16.07771 1.000 25.06036 81 VAL A O 1
ATOM 1120 N N . ILE A 1 75 ? 35.15693 49.87269 15.28960 1.000 21.15225 82 ILE A N 1
ATOM 1121 C CA . ILE A 1 75 ? 35.00168 50.53828 16.57425 1.000 21.48715 82 ILE A CA 1
ATOM 1122 C C . ILE A 1 75 ? 33.51025 50.65503 16.85437 1.000 23.90970 82 ILE A C 1
ATOM 1123 O O . ILE A 1 75 ? 32.80884 51.42501 16.19083 1.000 24.51286 82 ILE A O 1
ATOM 1139 N N . SER A 1 76 ? 33.02382 49.90176 17.83257 1.000 22.11857 83 SER A N 1
ATOM 1140 C CA . SER A 1 76 ? 31.61716 49.91914 18.21552 1.000 20.82342 83 SER A CA 1
ATOM 1141 C C . SER A 1 76 ? 31.45486 50.76273 19.47106 1.000 21.31478 83 SER A C 1
ATOM 1142 O O . SER A 1 76 ? 32.09563 50.49247 20.48975 1.000 24.31914 83 SER A O 1
ATOM 1150 N N . ILE A 1 77 ? 30.58700 51.76587 19.40295 1.000 23.70452 84 ILE A N 1
ATOM 1151 C CA . ILE A 1 77 ? 30.51250 52.77962 20.44375 1.000 21.61049 84 ILE A CA 1
ATOM 1152 C C . ILE A 1 77 ? 29.17954 52.70132 21.17166 1.000 24.52984 84 ILE A C 1
ATOM 1153 O O . ILE A 1 77 ? 28.14209 52.35795 20.59492 1.000 24.05578 84 ILE A O 1
ATOM 1169 N N . ASN A 1 78 ? 29.21887 53.04155 22.45831 1.000 22.00403 85 ASN A N 1
ATOM 1170 C CA . ASN A 1 78 ? 28.01914 53.37476 23.21115 1.000 21.37918 85 ASN A CA 1
ATOM 1171 C C . ASN A 1 78 ? 27.71188 54.86542 23.07423 1.000 24.14300 85 ASN A C 1
ATOM 1172 O O . ASN A 1 78 ? 28.58721 55.67757 22.77400 1.000 23.90437 85 ASN A O 1
ATOM 1183 N N . HIS A 1 79 ? 26.44296 55.21219 23.27791 1.000 23.64241 86 HIS A N 1
ATOM 1184 C CA . HIS A 1 79 ? 26.02594 56.59746 23.44219 1.000 22.83711 86 HIS A CA 1
ATOM 1185 C C . HIS A 1 79 ? 25.03854 56.64023 24.59849 1.000 23.34324 86 HIS A C 1
ATOM 1186 O O . HIS A 1 79 ? 24.51400 55.60887 25.02115 1.000 22.61544 86 HIS A O 1
ATOM 1200 N N . ARG A 1 80 ? 24.80607 57.83570 25.13261 1.000 23.81727 87 ARG A N 1
ATOM 1201 C CA . ARG A 1 80 ? 23.91546 57.96540 26.27737 1.000 22.94325 87 ARG A CA 1
ATOM 1202 C C . ARG A 1 80 ? 22.46974 57.71104 25.86615 1.000 23.44182 87 ARG A C 1
ATOM 1203 O O . ARG A 1 80 ? 22.06488 57.97284 24.72878 1.000 23.05077 87 ARG A O 1
ATOM 1224 N N . SER A 1 81 ? 21.69140 57.18794 26.81027 1.000 23.16464 88 SER A N 1
ATOM 1225 C CA . SER A 1 81 ? 20.27958 56.92720 26.56994 1.000 23.79729 88 SER A CA 1
ATOM 1226 C C . SER A 1 81 ? 19.49613 58.23149 26.49521 1.000 24.75017 88 SER A C 1
ATOM 1227 O O . SER A 1 81 ? 19.78120 59.19562 27.21451 1.000 27.76528 88 SER A O 1
ATOM 1235 N N . SER A 1 82 ? 18.50325 58.26199 25.60598 1.000 23.98018 89 SER A N 1
ATOM 1236 C CA . SER A 1 82 ? 17.58997 59.39544 25.56869 1.000 22.78905 89 SER A CA 1
ATOM 1237 C C . SER A 1 82 ? 16.92179 59.61666 26.91517 1.000 26.28534 89 SER A C 1
ATOM 1238 O O . SER A 1 82 ? 16.48380 60.73503 27.20175 1.000 27.73721 89 SER A O 1
ATOM 1246 N N . MET A 1 83 ? 16.82592 58.57762 27.74643 1.000 24.99606 90 MET A N 1
ATOM 1247 C CA . MET A 1 83 ? 16.18696 58.71056 29.04753 1.000 29.00425 90 MET A CA 1
ATOM 1248 C C . MET A 1 83 ? 17.09998 59.32752 30.09902 1.000 27.27402 90 MET A C 1
ATOM 1249 O O . MET A 1 83 ? 16.60514 59.73685 31.15215 1.000 33.08315 90 MET A O 1
ATOM 1263 N N . GLU A 1 84 ? 18.40542 59.41446 29.84174 1.000 26.89565 91 GLU A N 1
ATOM 1264 C CA . GLU A 1 84 ? 19.33646 60.05059 30.76707 1.000 30.85756 91 GLU A CA 1
ATOM 1265 C C . GLU A 1 84 ? 19.85383 61.39708 30.28006 1.000 28.84718 91 GLU A C 1
ATOM 1266 O O . GLU A 1 84 ? 20.31851 62.19318 31.09862 1.000 30.99662 91 GLU A O 1
ATOM 1278 N N . ALA A 1 85 ? 19.76585 61.67873 28.98511 1.000 27.12028 92 ALA A N 1
ATOM 1279 C CA . ALA A 1 85 ? 20.22322 62.94696 28.43420 1.000 27.39700 92 ALA A CA 1
ATOM 1280 C C . ALA A 1 85 ? 19.48133 63.17538 27.12832 1.000 28.92460 92 ALA A C 1
ATOM 1281 O O . ALA A 1 85 ? 19.43337 62.27444 26.28605 1.000 28.19264 92 ALA A O 1
ATOM 1288 N N . ILE A 1 86 ? 18.91613 64.36807 26.94598 1.000 26.46347 93 ILE A N 1
ATOM 1289 C CA . ILE A 1 86 ? 18.13166 64.60809 25.73877 1.000 28.74081 93 ILE A CA 1
ATOM 1290 C C . ILE A 1 86 ? 19.04871 65.13152 24.63991 1.000 26.51214 93 ILE A C 1
ATOM 1291 O O . ILE A 1 86 ? 20.20858 65.47590 24.89127 1.000 23.47788 93 ILE A O 1
ATOM 1307 N N . TRP A 1 87 ? 18.54116 65.15367 23.41521 1.000 24.82331 94 TRP A N 1
ATOM 1308 C CA . TRP A 1 87 ? 19.26619 65.71100 22.28355 1.000 26.54459 94 TRP A CA 1
ATOM 1309 C C . TRP A 1 87 ? 19.83082 67.08123 22.65376 1.000 24.81981 94 TRP A C 1
ATOM 1310 O O . TRP A 1 87 ? 19.13087 67.88594 23.27798 1.000 27.25271 94 TRP A O 1
ATOM 1331 N N . PRO A 1 88 ? 21.07163 67.40045 22.25471 1.000 24.31204 95 PRO A N 1
ATOM 1332 C CA . PRO A 1 88 ? 21.95626 66.65229 21.34420 1.000 24.91679 95 PRO A CA 1
ATOM 1333 C C . PRO A 1 88 ? 23.02162 65.76233 21.99717 1.000 24.39250 95 PRO A C 1
ATOM 1334 O O . PRO A 1 88 ? 24.07214 65.54416 21.39465 1.000 23.83369 95 PRO A O 1
ATOM 1345 N N . ALA A 1 89 ? 22.74836 65.26257 23.20289 1.000 23.99249 96 ALA A N 1
ATOM 1346 C CA . ALA A 1 89 ? 23.72804 64.42018 23.87915 1.000 25.65727 96 ALA A CA 1
ATOM 1347 C C . ALA A 1 89 ? 24.22888 63.31169 22.96091 1.000 25.80942 96 ALA A C 1
ATOM 1348 O O . ALA A 1 89 ? 25.43370 63.04482 22.88954 1.000 22.55525 96 ALA A O 1
ATOM 1355 N N . GLN A 1 90 ? 23.31761 62.67245 22.22900 1.000 24.09608 97 GLN A N 1
ATOM 1356 C CA . GLN A 1 90 ? 23.67212 61.46706 21.49118 1.000 24.76377 97 GLN A CA 1
ATOM 1357 C C . GLN A 1 90 ? 24.63914 61.75560 20.34664 1.000 24.71921 97 GLN A C 1
ATOM 1358 O O . GLN A 1 90 ? 25.56714 60.97173 20.10443 1.000 22.54024 97 GLN A O 1
ATOM 1372 N N . ILE A 1 91 ? 24.44417 62.85909 19.62350 1.000 23.38697 98 ILE A N 1
ATOM 1373 C CA . ILE A 1 91 ? 25.38436 63.166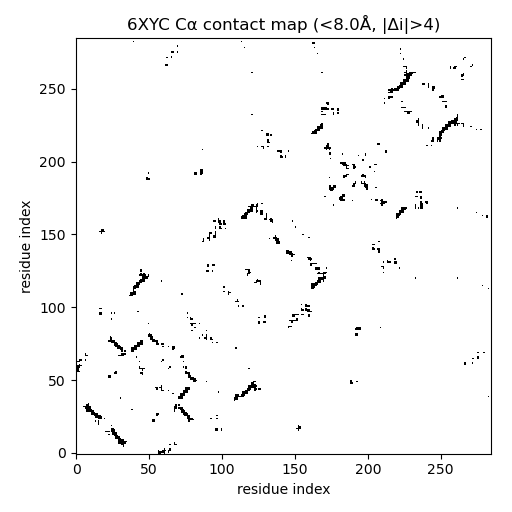70 18.54987 1.000 24.28889 98 ILE A CA 1
ATOM 1374 C C . ILE A 1 91 ? 26.68689 63.73217 19.11458 1.000 23.63512 98 ILE A C 1
ATOM 1375 O O . ILE A 1 91 ? 27.76071 63.50325 18.54654 1.000 24.89353 98 ILE A O 1
ATOM 1391 N N . GLN A 1 92 ? 26.63014 64.44619 20.24235 1.000 25.96328 99 GLN A N 1
ATOM 1392 C CA . GLN A 1 92 ? 27.86006 64.87088 20.90371 1.000 27.11585 99 GLN A CA 1
ATOM 1393 C C . GLN A 1 92 ? 28.68004 63.66611 21.34398 1.000 24.40624 99 GLN A C 1
ATOM 1394 O O . GLN A 1 92 ? 29.91556 63.68796 21.29077 1.000 23.57145 99 GLN A O 1
ATOM 1408 N N . ASP A 1 93 ? 28.00858 62.60202 21.78629 1.000 26.19456 100 ASP A N 1
ATOM 1409 C CA . ASP A 1 93 ? 28.71389 61.37323 22.13677 1.000 23.64674 100 ASP A CA 1
ATOM 1410 C C . ASP A 1 93 ? 29.41863 60.78981 20.92233 1.000 24.18103 100 ASP A C 1
ATOM 1411 O O . ASP A 1 93 ? 30.6027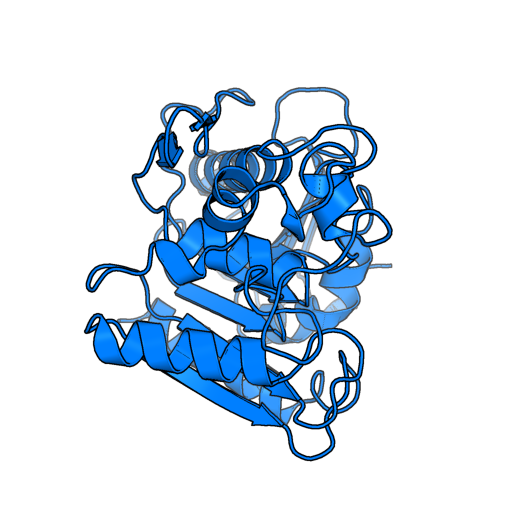5 60.44283 20.98116 1.000 22.02295 100 ASP A O 1
ATOM 1420 N N . VAL A 1 94 ? 28.69955 60.67915 19.80500 1.000 24.75749 101 VAL A N 1
ATOM 1421 C CA . VAL A 1 94 ? 29.29120 60.14978 18.57912 1.000 23.20295 101 VAL A CA 1
ATOM 1422 C C . VAL A 1 94 ? 30.49448 60.99055 18.17083 1.000 24.02404 101 VAL A C 1
ATOM 1423 O O . VAL A 1 94 ? 31.56151 60.46091 17.84532 1.000 22.89811 101 VAL A O 1
ATOM 1436 N N . LYS A 1 95 ? 30.34489 62.31893 18.18777 1.000 24.96431 102 LYS A N 1
ATOM 1437 C CA . LYS A 1 95 ? 31.44712 63.18623 17.78004 1.000 26.55322 102 LYS A CA 1
ATOM 1438 C C . LYS A 1 95 ? 32.66356 62.97666 18.67303 1.000 25.12043 102 LYS A C 1
ATOM 1439 O O . LYS A 1 95 ? 33.79989 62.93208 18.19003 1.000 25.50561 102 LYS A O 1
ATOM 1458 N N . ALA A 1 96 ? 32.44157 62.82169 19.97905 1.000 24.84380 103 ALA A N 1
ATOM 1459 C CA . ALA A 1 96 ? 33.54995 62.58987 20.89718 1.000 26.24198 103 ALA A CA 1
ATOM 1460 C C . ALA A 1 96 ? 34.22857 61.26302 20.60488 1.000 26.59853 103 ALA A C 1
ATOM 1461 O O . ALA A 1 96 ? 35.45704 61.15432 20.67402 1.000 25.28244 103 ALA A O 1
ATOM 1468 N N . ALA A 1 97 ? 33.44694 60.23865 20.27424 1.000 24.87058 104 ALA A N 1
ATOM 1469 C CA . ALA A 1 97 ? 34.04452 58.95742 19.92144 1.000 25.03126 104 ALA A CA 1
ATOM 1470 C C . ALA A 1 97 ? 34.90216 59.08312 18.67011 1.000 26.00952 104 ALA A C 1
ATOM 1471 O O . ALA A 1 97 ? 35.99700 58.51580 18.60220 1.000 23.68406 104 ALA A O 1
ATOM 1478 N N . ILE A 1 98 ? 34.41016 59.81057 17.66207 1.000 24.24891 105 ILE A N 1
ATOM 1479 C CA . ILE A 1 98 ? 35.17231 60.01369 16.43278 1.000 23.64880 105 ILE A CA 1
ATOM 1480 C C . ILE A 1 98 ? 36.49225 60.71127 16.73898 1.000 27.31152 105 ILE A C 1
ATOM 1481 O O . ILE A 1 98 ? 37.55622 60.31881 16.24413 1.000 28.07164 105 ILE A O 1
ATOM 1497 N N . ARG A 1 99 ? 36.43852 61.77826 17.53921 1.000 26.65166 106 ARG A N 1
ATOM 1498 C CA . ARG A 1 99 ? 37.65647 62.50568 17.88849 1.000 29.10161 106 ARG A CA 1
ATOM 1499 C C . ARG A 1 99 ? 38.64000 61.60644 18.62831 1.000 29.37345 106 ARG A C 1
ATOM 1500 O O . ARG A 1 99 ? 39.85635 61.69041 18.41678 1.000 29.08593 106 ARG A O 1
ATOM 1521 N N . TYR A 1 100 ? 38.13022 60.74374 19.51007 1.000 28.43156 107 TYR A N 1
ATOM 1522 C CA . TYR A 1 100 ? 39.00283 59.83944 20.24794 1.000 29.40064 107 TYR A CA 1
ATOM 1523 C C . TYR A 1 100 ? 39.71708 58.88129 19.30672 1.000 28.30622 107 TYR A C 1
ATOM 1524 O O . TYR A 1 100 ? 40.92168 58.63864 19.44451 1.000 29.33374 107 TYR A O 1
ATOM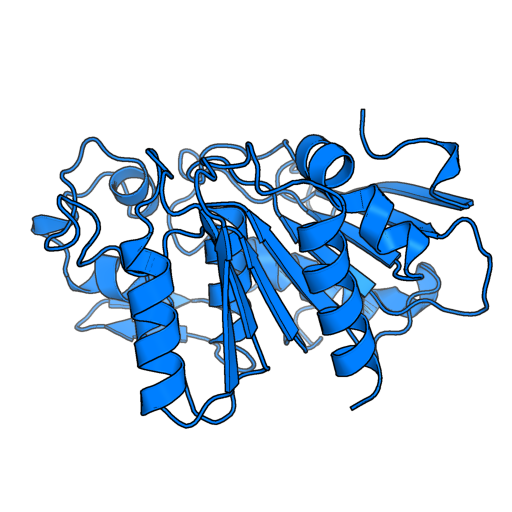 1542 N N . VAL A 1 101 ? 38.98144 58.31505 18.34904 1.000 26.95577 108 VAL A N 1
ATOM 1543 C CA . VAL A 1 101 ? 39.56593 57.34422 17.43069 1.000 27.58032 108 VAL A CA 1
ATOM 1544 C C . VAL A 1 101 ? 40.59104 58.01954 16.52698 1.000 30.13893 108 VAL A C 1
ATOM 1545 O O . VAL A 1 101 ? 41.70643 57.51888 16.34485 1.000 27.68968 108 VAL A O 1
ATOM 1558 N N . ARG A 1 102 ? 40.23132 59.16907 15.94817 1.000 29.81575 109 ARG A N 1
ATOM 1559 C CA . ARG A 1 102 ? 41.15501 59.86910 15.06021 1.000 29.43472 109 ARG A CA 1
ATOM 1560 C C . ARG A 1 102 ? 42.41986 60.27219 15.80525 1.000 30.38335 109 ARG A C 1
ATOM 1561 O O . ARG A 1 102 ? 43.53676 60.06863 15.31496 1.000 33.92491 109 ARG A O 1
ATOM 1582 N N . SER A 1 103 ? 42.26299 60.84494 17.00130 1.000 27.06854 110 SER A N 1
ATOM 1583 C CA . SER A 1 103 ? 43.42518 61.30793 17.75176 1.000 31.26617 110 SER A CA 1
ATOM 1584 C C . SER A 1 103 ? 44.32167 60.14418 18.15921 1.000 31.99876 110 SER A C 1
ATOM 1585 O O . SER A 1 103 ? 45.55190 60.25473 18.10524 1.000 29.79728 110 SER A O 1
ATOM 1593 N N . ASN A 1 104 ? 43.72814 59.02139 18.56388 1.000 31.77464 111 ASN A N 1
ATOM 1594 C CA . ASN A 1 104 ? 44.47195 57.89259 19.10823 1.000 29.85266 111 ASN A CA 1
ATOM 1595 C C . ASN A 1 104 ? 44.71530 56.79030 18.08331 1.000 32.72900 111 ASN A C 1
ATOM 1596 O O . ASN A 1 104 ? 45.08466 55.67549 18.46399 1.000 31.76204 111 ASN A O 1
ATOM 1607 N N . ALA A 1 105 ? 44.55092 57.08785 16.79306 1.000 29.79469 112 ALA A N 1
ATOM 1608 C CA . ALA A 1 105 ? 44.62164 56.05540 15.76399 1.000 33.03422 112 ALA A CA 1
ATOM 1609 C C . ALA A 1 105 ? 45.92728 55.27309 15.83720 1.000 33.94982 112 ALA A C 1
ATOM 1610 O O . ALA A 1 105 ? 45.92898 54.03705 15.78741 1.000 34.28045 112 ALA A O 1
ATOM 1617 N N . ALA A 1 106 ? 47.05378 55.97927 15.95273 1.000 33.70179 113 ALA A N 1
ATOM 1618 C CA . ALA A 1 106 ? 48.34687 55.30383 15.95356 1.000 36.46796 113 ALA A CA 1
ATOM 1619 C C . ALA A 1 106 ? 48.43231 54.26375 17.06409 1.000 35.83879 113 ALA A C 1
ATOM 1620 O O . ALA A 1 106 ? 48.92338 53.15106 16.84574 1.000 36.03829 113 ALA A O 1
ATOM 1627 N N . LYS A 1 107 ? 47.96313 54.60915 18.26385 1.000 33.95842 114 LYS A N 1
ATOM 1628 C CA . LYS A 1 107 ? 48.03298 53.68272 19.38764 1.000 39.05129 114 LYS A CA 1
ATOM 1629 C C . LYS A 1 107 ? 47.29953 52.37991 19.09189 1.000 39.38280 114 LYS A C 1
ATOM 1630 O O . LYS A 1 107 ? 47.65858 51.33194 19.63916 1.000 39.10542 114 LYS A O 1
ATOM 1649 N N . TYR A 1 108 ? 46.27522 52.41715 18.24016 1.000 34.98654 115 TYR A N 1
ATOM 1650 C CA . TYR A 1 108 ? 45.46898 51.23944 17.94192 1.000 32.78860 115 TYR A CA 1
ATOM 1651 C C . TYR A 1 108 ? 45.76847 50.65710 16.56389 1.000 32.09360 115 TYR A C 1
ATOM 1652 O O . TYR A 1 108 ? 45.01662 49.80099 16.08395 1.000 32.35898 115 TYR A O 1
ATOM 1670 N N . ASN A 1 109 ? 46.86042 51.08525 15.92730 1.000 33.24522 116 ASN A N 1
ATOM 1671 C CA . ASN A 1 109 ? 47.22632 50.62591 14.58670 1.000 36.34632 116 ASN A CA 1
ATOM 1672 C C . ASN A 1 109 ? 46.15401 50.97886 13.56299 1.000 34.21213 116 ASN A C 1
ATOM 1673 O O . ASN A 1 109 ? 45.91489 50.22727 12.61486 1.000 35.12237 116 ASN A O 1
ATOM 1684 N N . ILE A 1 110 ? 45.49506 52.11543 13.75590 1.000 32.92103 117 ILE A N 1
ATOM 1685 C CA . ILE A 1 110 ? 44.43205 52.56630 12.86701 1.000 33.65372 117 ILE A CA 1
ATOM 1686 C C . ILE A 1 110 ? 44.99628 53.61715 11.92175 1.000 32.35982 117 ILE A C 1
ATOM 1687 O O . ILE A 1 110 ? 45.75039 54.50616 12.33890 1.000 30.67633 117 ILE A O 1
ATOM 1703 N N . ASP A 1 111 ? 44.65161 53.49647 10.63797 1.000 31.80314 118 ASP A N 1
ATOM 1704 C CA . ASP A 1 111 ? 44.99193 54.46599 9.60478 1.000 31.29803 118 ASP A CA 1
ATOM 1705 C C . ASP A 1 111 ? 43.90847 55.53883 9.57404 1.000 32.83950 118 ASP A C 1
ATOM 1706 O O . ASP A 1 111 ? 42.82084 55.29960 9.03141 1.000 33.85272 118 ASP A O 1
ATOM 1715 N N . PRO A 1 112 ? 44.15466 56.72252 10.13507 1.000 32.02018 119 PRO A N 1
ATOM 1716 C CA . PRO A 1 112 ? 43.10251 57.74419 10.22350 1.000 31.57563 119 PRO A CA 1
ATOM 1717 C C . PRO A 1 112 ? 42.79128 58.45421 8.91448 1.000 33.83062 119 PRO A C 1
ATOM 1718 O O . PRO A 1 112 ? 42.02632 59.42317 8.93132 1.000 34.82458 119 PRO A O 1
ATOM 1729 N N . SER A 1 113 ? 43.36087 58.02540 7.78329 1.000 34.17919 120 SER A N 1
ATOM 1730 C CA . SER A 1 113 ? 43.03317 58.64114 6.50055 1.000 36.09548 120 SER A CA 1
ATOM 1731 C C . SER A 1 113 ? 41.64528 58.25377 6.00982 1.000 34.03635 120 SER A C 1
ATOM 1732 O O . SER A 1 113 ? 41.12686 58.89653 5.09321 1.000 33.68401 120 SER A O 1
ATOM 1740 N N . PHE A 1 114 ? 41.03811 57.22240 6.59433 1.000 34.07131 121 PHE A N 1
ATOM 1741 C CA . PHE A 1 114 ? 39.65693 56.86776 6.29659 1.000 31.48053 121 PHE A CA 1
ATOM 1742 C C . PHE A 1 114 ? 38.97093 56.40992 7.57201 1.000 30.35534 121 PHE A C 1
ATOM 1743 O O . PHE A 1 114 ? 39.39500 55.43029 8.19178 1.000 31.95380 121 PHE A O 1
ATOM 1760 N N . ILE A 1 115 ? 37.91663 57.11904 7.96053 1.000 32.78593 122 ILE A N 1
ATOM 1761 C CA . ILE A 1 115 ? 37.05472 56.71779 9.06889 1.000 29.39348 122 ILE A CA 1
ATOM 1762 C C . ILE A 1 115 ? 35.63043 56.77139 8.53761 1.000 27.19809 122 ILE A C 1
ATOM 1763 O O . ILE A 1 115 ? 35.04912 57.85503 8.41346 1.000 28.64892 122 ILE A O 1
ATOM 1779 N N . GLY A 1 116 ? 35.06702 55.60876 8.21644 1.000 26.52078 123 GLY A N 1
ATOM 1780 C CA . GLY A 1 116 ? 33.66403 55.52001 7.88087 1.000 25.23237 123 GLY A CA 1
ATOM 1781 C C . GLY A 1 116 ? 32.81007 55.30919 9.11307 1.000 25.31841 123 GLY A C 1
ATOM 1782 O O . GLY A 1 116 ? 33.30637 55.05395 10.20966 1.000 26.38318 123 GLY A O 1
ATOM 1786 N N . ILE A 1 117 ? 31.49881 55.41739 8.92077 1.000 22.75595 124 ILE A N 1
ATOM 1787 C CA . ILE A 1 117 ? 30.56083 55.27575 10.02841 1.000 23.64642 124 ILE A CA 1
ATOM 1788 C C . ILE A 1 117 ? 29.28954 54.61507 9.51103 1.000 24.09715 124 ILE A C 1
ATOM 1789 O O . ILE A 1 117 ? 28.84224 54.88030 8.39041 1.000 21.35958 124 ILE A O 1
ATOM 1805 N N . THR A 1 118 ? 28.71933 53.73322 10.33084 1.000 22.08276 125 THR A N 1
ATOM 1806 C CA . THR A 1 118 ? 27.51846 53.00179 9.95874 1.000 20.98441 125 THR A CA 1
ATOM 1807 C C . THR A 1 118 ? 26.76676 52.62265 11.22731 1.000 22.66839 125 THR A C 1
ATOM 1808 O O . THR A 1 118 ? 27.35026 52.51597 12.31032 1.000 21.75477 125 THR A O 1
ATOM 1819 N N . GLY A 1 119 ? 25.46252 52.44227 11.08605 1.000 23.74816 126 GLY A N 1
ATOM 1820 C CA . GLY A 1 119 ? 24.62139 52.04266 12.19896 1.000 22.47447 126 GLY A CA 1
ATOM 1821 C C . GLY A 1 119 ? 23.28124 51.60780 11.65861 1.000 23.11868 126 GLY A C 1
ATOM 1822 O O . GLY A 1 119 ? 22.94915 51.87030 10.49466 1.000 22.64568 126 GLY A O 1
ATOM 1826 N N . PHE A 1 120 ? 22.50043 50.92888 12.50218 1.000 22.91995 127 PHE A N 1
A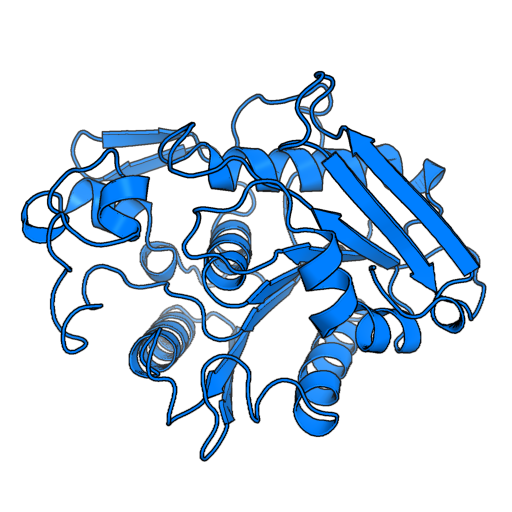TOM 1827 C CA . PHE A 1 120 ? 21.16054 50.50553 12.10165 1.000 24.69191 127 PHE A CA 1
ATOM 1828 C C . PHE A 1 120 ? 20.09151 51.15714 12.98183 1.000 24.65083 127 PHE A C 1
ATOM 1829 O O . PHE A 1 120 ? 20.30560 51.35380 14.17949 1.000 20.45924 127 PHE A O 1
ATOM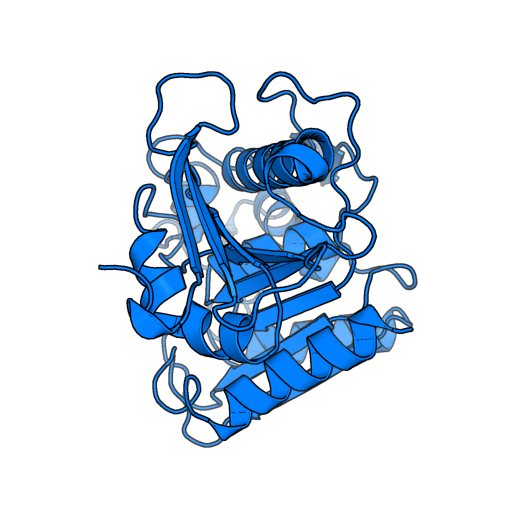 1846 N N . SER A 1 121 ? 18.93752 51.48780 12.37464 1.000 24.47517 128 SER A N 1
ATOM 1847 C CA . SER A 1 121 ? 17.86886 52.25750 12.98974 1.000 24.11365 128 SER A CA 1
ATOM 1848 C C . SER A 1 121 ? 18.48648 53.49417 13.63709 1.000 21.39976 128 SER A C 1
ATOM 1849 O O . SER A 1 121 ? 19.11116 54.31495 12.94964 1.000 21.02462 128 SER A O 1
ATOM 1856 N N . SER A 1 122 ? 18.30634 53.67117 14.95160 1.000 22.36171 129 SER A N 1
ATOM 1857 C CA . SER A 1 122 ? 18.74455 54.91223 15.57488 1.000 21.17175 129 SER A CA 1
ATOM 1858 C C . SER A 1 122 ? 20.24057 55.09166 15.40802 1.000 21.55925 129 SER A C 1
ATOM 1859 O O . SER A 1 122 ? 20.71947 56.22665 15.38281 1.000 23.75808 129 SER A O 1
ATOM 1867 N N . GLY A 1 123 ? 20.99268 53.99771 15.25831 1.000 23.05161 130 GLY A N 1
ATOM 1868 C CA . GLY A 1 123 ? 22.40799 54.11876 14.94494 1.000 22.11183 130 GLY A CA 1
ATOM 1869 C C . GLY A 1 123 ? 22.65693 54.57615 13.52116 1.000 22.57658 130 GLY A C 1
ATOM 1870 O O . GLY A 1 123 ? 23.65526 55.24619 13.24289 1.000 21.32892 130 GLY A O 1
ATOM 1874 N N . GLY A 1 124 ? 21.76604 54.21242 12.59785 1.000 21.08569 131 GLY A N 1
ATOM 1875 C CA . GLY A 1 124 ? 21.82689 54.77176 11.25925 1.000 22.87547 131 GLY A CA 1
ATOM 1876 C C . GLY A 1 124 ? 21.47218 56.24242 11.23592 1.000 23.25666 131 GLY A C 1
ATOM 1877 O O . GLY A 1 124 ? 22.03381 57.00983 10.44753 1.000 20.81123 131 GLY A O 1
ATOM 1881 N N . HIS A 1 125 ? 20.53665 56.65215 12.09541 1.000 22.04878 132 HIS A N 1
ATOM 1882 C CA . HIS A 1 125 ? 20.22246 58.06758 12.26769 1.000 20.92847 132 HIS A CA 1
ATOM 1883 C C . HIS A 1 125 ? 21.44535 58.84872 12.73504 1.000 22.67214 132 HIS A C 1
ATOM 1884 O O . HIS A 1 125 ? 21.77212 59.90498 12.17958 1.000 19.96629 132 HIS A O 1
ATOM 1898 N N . LEU A 1 126 ? 22.14448 58.33655 13.75261 1.000 22.53474 133 LEU A N 1
ATOM 1899 C CA . LEU A 1 126 ? 23.32055 59.03322 14.26089 1.000 21.30781 133 LEU A CA 1
ATOM 1900 C C . LEU A 1 126 ? 24.44470 59.04441 13.23132 1.000 21.13768 133 LEU A C 1
ATOM 1901 O O . LEU A 1 126 ? 25.15881 60.04357 13.09521 1.000 23.67386 133 LEU A O 1
ATOM 1917 N N . SER A 1 127 ? 24.61094 57.94769 12.49270 1.000 20.69903 134 SER A N 1
ATOM 1918 C CA . SER A 1 127 ? 25.61920 57.89972 11.43891 1.000 22.21857 134 SER A CA 1
ATOM 1919 C C . SER A 1 127 ? 25.31985 58.93079 10.35542 1.000 23.26013 134 SER A C 1
ATOM 1920 O O . SER A 1 127 ? 26.20214 59.68936 9.93744 1.000 25.03463 134 SER A O 1
ATOM 1928 N N . ALA A 1 128 ? 24.07112 58.97380 9.88554 1.000 21.80171 135 ALA A N 1
ATOM 1929 C CA . ALA A 1 128 ? 23.68949 59.97815 8.89922 1.000 22.31954 135 ALA A CA 1
ATOM 1930 C C . ALA A 1 128 ? 23.85454 61.38311 9.45760 1.000 23.93772 135 ALA A C 1
ATOM 1931 O O . ALA A 1 128 ? 24.25648 62.30377 8.73257 1.000 27.07489 135 ALA A O 1
ATOM 1938 N N . PHE A 1 129 ? 23.55238 61.57431 10.74537 1.000 21.96369 136 PHE A N 1
ATOM 1939 C CA . PHE A 1 129 ? 23.67157 62.91506 11.30811 1.000 22.45624 136 PHE A CA 1
ATOM 1940 C C . PHE A 1 129 ? 25.12650 63.36428 11.36563 1.000 24.93313 136 PHE A C 1
ATOM 1941 O O . PHE A 1 129 ? 25.42354 64.54052 11.12845 1.000 23.38597 136 PHE A O 1
ATOM 1958 N N . ALA A 1 130 ? 26.04881 62.45064 11.68703 1.000 23.50085 137 ALA A N 1
ATOM 1959 C CA . ALA A 1 130 ? 27.46730 62.78619 11.60849 1.000 23.03243 137 ALA A CA 1
ATOM 1960 C C . ALA A 1 130 ? 27.85928 63.14946 10.18220 1.000 26.15379 137 ALA A C 1
ATOM 1961 O O . ALA A 1 130 ? 28.60679 64.10911 9.95613 1.000 27.69130 137 ALA A O 1
ATOM 1968 N N . GLY A 1 131 ? 27.34088 62.40655 9.20654 1.000 22.78319 138 GLY A N 1
ATOM 1969 C CA . GLY A 1 131 ? 27.68106 62.60141 7.81061 1.000 26.39389 138 GLY A CA 1
ATOM 1970 C C . GLY A 1 131 ? 27.11853 63.85697 7.18841 1.000 26.64779 138 GLY A C 1
ATOM 1971 O O . GLY A 1 131 ? 27.56499 64.22988 6.09725 1.000 31.67698 138 GLY A O 1
ATOM 1975 N N . VAL A 1 132 ? 26.14698 64.50674 7.82961 1.000 25.09863 139 VAL A N 1
ATOM 1976 C CA . VAL A 1 132 ? 25.64250 65.79093 7.35107 1.000 27.84515 139 VAL A CA 1
ATOM 1977 C C . VAL A 1 132 ? 26.13245 66.95108 8.19679 1.000 28.83391 139 VAL A C 1
ATOM 1978 O O . VAL A 1 132 ? 25.71601 68.08779 7.96103 1.000 28.36763 139 VAL A O 1
ATOM 1991 N N . THR A 1 133 ? 27.01413 66.70882 9.17745 1.000 24.83185 140 THR A N 1
ATOM 1992 C CA . THR A 1 133 ? 27.51261 67.78896 10.02303 1.000 27.66719 140 THR A CA 1
ATOM 1993 C C . THR A 1 133 ? 29.03427 67.76908 10.13368 1.000 26.74095 140 THR A C 1
ATOM 1994 O O . THR A 1 133 ? 29.59260 68.23517 11.12779 1.000 28.10638 140 THR A O 1
ATOM 2005 N N . ASN A 1 134 ? 29.72202 67.23006 9.12864 1.000 29.27263 141 ASN A N 1
ATOM 2006 C CA . ASN A 1 134 ? 31.16626 67.41748 9.04134 1.000 27.28578 141 ASN A CA 1
ATOM 2007 C C . ASN A 1 134 ? 31.48964 68.90550 9.10975 1.000 31.55668 141 ASN A C 1
ATOM 2008 O O . ASN A 1 134 ? 31.01091 69.68919 8.28475 1.000 31.45546 141 ASN A O 1
ATOM 2019 N N . GLY A 1 135 ? 32.29415 69.30043 10.09644 1.000 31.32164 142 GLY A N 1
ATOM 2020 C CA . GLY A 1 135 ? 32.70612 70.68771 10.21954 1.000 31.03048 142 GLY A CA 1
ATOM 2021 C C . GLY A 1 135 ? 31.66348 71.62732 10.77952 1.000 32.81864 142 GLY A C 1
ATOM 2022 O O . GLY A 1 135 ? 31.86721 72.84851 10.74765 1.000 34.24602 142 GLY A O 1
ATOM 2026 N N . VAL A 1 136 ? 30.56477 71.10121 11.31108 1.000 31.27989 143 VAL A N 1
ATOM 2027 C CA . VAL A 1 136 ? 29.44916 71.90457 11.79964 1.000 31.61933 143 VAL A CA 1
ATOM 2028 C C . VAL A 1 136 ? 29.45949 71.87231 13.32169 1.000 33.82283 143 VAL A C 1
ATOM 2029 O O . VAL A 1 136 ? 29.43630 70.79256 13.92467 1.000 33.43875 143 VAL A O 1
ATOM 2042 N N . LYS A 1 137 ? 29.48879 73.05408 13.94128 1.000 30.74911 144 LYS A N 1
ATOM 2043 C CA . LYS A 1 137 ? 29.51489 73.14854 15.39594 1.000 32.11779 144 LYS A CA 1
ATOM 2044 C C . LYS A 1 137 ? 28.11446 73.18717 15.99389 1.000 31.70731 144 LYS A C 1
ATOM 2045 O O . LYS A 1 137 ? 27.83625 72.49211 16.97483 1.000 30.08108 144 LYS A O 1
ATOM 2064 N N . THR A 1 138 ? 27.22706 73.99086 15.41972 1.000 29.67249 145 THR A N 1
ATOM 2065 C CA . THR A 1 138 ? 25.88532 74.15888 15.95207 1.000 30.72791 145 THR A CA 1
ATOM 2066 C C . THR A 1 138 ? 24.88854 74.20438 14.80375 1.000 30.46858 145 THR A C 1
ATOM 2067 O O . THR A 1 138 ? 25.24145 74.48102 13.65474 1.000 30.07893 145 THR A O 1
ATOM 2078 N N . LEU A 1 139 ? 23.63006 73.92434 15.13646 1.000 32.67429 146 LEU A N 1
ATOM 2079 C CA . LEU A 1 139 ? 22.51570 74.03758 14.20895 1.000 29.66493 146 LEU A CA 1
ATOM 2080 C C . LEU A 1 139 ? 21.39749 74.80099 14.89702 1.000 31.39907 146 LEU A C 1
ATOM 2081 O O . LEU A 1 139 ? 21.19375 74.66213 16.10620 1.000 32.25086 146 LEU A O 1
ATOM 2097 N N . THR A 1 140 ? 20.68868 75.62193 14.13013 1.000 29.66494 147 THR A N 1
ATOM 2098 C CA . THR A 1 140 ? 19.63383 76.46092 14.67571 1.000 31.86244 147 THR A CA 1
ATOM 2099 C C . THR A 1 140 ? 18.36729 76.30770 13.85128 1.000 27.59779 147 THR A C 1
ATOM 2100 O O . THR A 1 140 ? 18.42146 76.24961 12.62047 1.000 29.49715 147 THR A O 1
ATOM 2111 N N . SER A 1 141 ? 17.23214 76.23304 14.54252 1.000 30.84643 148 SER A N 1
ATOM 2112 C CA . SER A 1 141 ? 15.91894 76.29713 13.91193 1.000 31.90753 148 SER A CA 1
ATOM 2113 C C . SER A 1 141 ? 15.05257 77.20235 14.77176 1.000 31.68784 148 SER A C 1
ATOM 2114 O O . SER A 1 141 ? 14.84905 76.91709 15.95563 1.000 30.10051 148 SER A O 1
ATOM 2122 N N . GLY A 1 142 ? 14.56034 78.29365 14.18917 1.000 34.86564 149 GLY A N 1
ATOM 2123 C CA . GLY A 1 142 ? 13.81396 79.26637 14.97398 1.000 35.56930 149 GLY A CA 1
ATOM 2124 C C . GLY A 1 142 ? 14.68656 79.82074 16.08231 1.000 36.19698 149 GLY A C 1
ATOM 2125 O O . GLY A 1 142 ? 15.82286 80.25180 15.85220 1.000 34.44277 149 GLY A O 1
ATOM 2129 N N . ASP A 1 143 ? 14.16261 79.80496 17.30342 1.000 38.52069 150 ASP A N 1
ATOM 2130 C CA . ASP A 1 143 ? 14.89634 80.27891 18.47069 1.000 42.30412 150 ASP A CA 1
ATOM 2131 C C . ASP A 1 143 ? 15.74693 79.19129 19.11838 1.000 42.06896 150 ASP A C 1
ATOM 2132 O O . ASP A 1 143 ? 16.48049 79.47933 20.06874 1.000 38.76147 150 ASP A O 1
ATOM 2141 N N . LEU A 1 144 ? 15.67526 77.96103 18.62256 1.000 38.75032 151 LEU A N 1
ATOM 2142 C CA . LEU A 1 144 ? 16.34279 76.82016 19.23189 1.000 34.10868 151 LEU A CA 1
ATOM 2143 C C . LEU A 1 144 ? 17.68423 76.57648 18.55571 1.000 34.76721 151 LEU A C 1
ATOM 2144 O O . LEU A 1 144 ? 17.75961 76.47499 17.32704 1.000 31.09552 151 LEU A O 1
ATOM 2160 N N . THR A 1 145 ? 18.73599 76.46654 19.36292 1.000 32.94716 152 THR A N 1
ATOM 2161 C CA . THR A 1 145 ? 20.07172 76.16053 18.86957 1.000 30.52990 152 THR A CA 1
ATOM 2162 C C . THR A 1 145 ? 20.61977 74.97719 19.65037 1.000 31.74913 152 THR A C 1
ATOM 2163 O O . THR A 1 145 ? 20.62162 74.99400 20.88549 1.000 34.25108 152 THR A O 1
ATOM 2174 N N . VAL A 1 146 ? 21.09212 73.95831 18.93430 1.000 32.05191 153 VAL A N 1
ATOM 2175 C CA . VAL A 1 146 ? 21.68955 72.77960 19.55201 1.000 29.05861 153 VAL A CA 1
ATOM 2176 C C . VAL A 1 146 ? 23.16496 72.70561 19.18279 1.000 29.78101 153 VAL A C 1
ATOM 2177 O O . VAL A 1 146 ? 23.55197 72.98007 18.04104 1.000 24.96264 153 VAL A O 1
ATOM 2190 N N . ASP A 1 147 ? 23.97957 72.31921 20.15994 1.000 26.58125 154 ASP A N 1
ATOM 2191 C CA . ASP A 1 147 ? 25.41977 72.17289 19.98709 1.000 28.51021 154 ASP A CA 1
ATOM 2192 C C . ASP A 1 147 ? 25.70225 70.75096 19.51197 1.000 29.33898 154 ASP A C 1
ATOM 2193 O O . ASP A 1 147 ? 25.58310 69.79549 20.28413 1.000 28.75732 154 ASP A O 1
ATOM 2202 N N . ILE A 1 148 ? 26.07526 70.61429 18.24102 1.000 30.41095 155 ILE A N 1
ATOM 2203 C CA . ILE A 1 148 ? 26.27996 69.30024 17.64032 1.000 29.31648 155 ILE A CA 1
ATOM 2204 C C . ILE A 1 148 ? 27.66443 68.76188 17.97981 1.000 30.32955 155 ILE A C 1
ATOM 2205 O O . ILE A 1 148 ? 27.80683 67.62798 18.44912 1.000 28.41595 155 ILE A O 1
ATOM 2221 N N . GLU A 1 149 ? 28.70501 69.56573 17.74585 1.000 29.73385 156 GLU A N 1
ATOM 2222 C CA . GLU A 1 149 ? 30.07109 69.12304 18.01014 1.000 30.43589 156 GLU A CA 1
ATOM 2223 C C . GLU A 1 149 ? 30.26816 68.78239 19.48208 1.000 29.83021 156 GLU A C 1
ATOM 2224 O O . GLU A 1 149 ? 30.86601 67.75226 19.81289 1.000 26.59129 156 GLU A O 1
ATOM 2236 N N . GLY A 1 150 ? 29.78993 69.63813 20.37842 1.000 29.48726 157 GLY A N 1
ATOM 2237 C CA . GLY A 1 150 ? 29.94738 69.40595 21.80038 1.000 30.82448 157 GLY A CA 1
ATOM 2238 C C . GLY A 1 150 ? 31.37319 69.63720 22.27434 1.000 31.76709 157 GLY A C 1
ATOM 2239 O O . GLY A 1 150 ? 32.28769 69.96994 21.51604 1.000 28.07499 157 GLY A O 1
ATOM 2243 N N . SER A 1 151 ? 31.54820 69.44659 23.58302 1.000 31.39267 158 SER A N 1
ATOM 2244 C CA . SER A 1 151 ? 32.82059 69.68853 24.25094 1.000 31.77690 158 SER A CA 1
ATOM 2245 C C . SER A 1 151 ? 33.24267 68.50056 25.10840 1.000 33.12966 158 SER A C 1
ATOM 2246 O O . SER A 1 151 ? 34.02232 68.66761 26.05286 1.000 31.33818 158 SER A O 1
ATOM 2254 N N . LEU A 1 152 ? 32.77258 67.30288 24.78925 1.000 31.56591 159 LEU A N 1
ATOM 2255 C CA . LEU A 1 152 ? 33.03761 66.14373 25.62175 1.000 33.55852 159 LEU A CA 1
ATOM 2256 C C . LEU A 1 152 ? 34.45473 65.62650 25.41565 1.000 30.47260 159 LEU A C 1
ATOM 2257 O O . LEU A 1 152 ? 34.94944 65.53630 24.28649 1.000 29.90361 159 LEU A O 1
ATOM 2273 N N . GLY A 1 153 ? 35.10288 65.27460 26.51921 1.000 29.73753 160 GLY A N 1
ATOM 2274 C CA . GLY A 1 153 ? 36.37819 64.60072 26.44089 1.000 30.99308 160 GLY A CA 1
ATOM 2275 C C . GLY A 1 153 ? 37.54817 65.54887 26.26060 1.000 31.85384 160 GLY A C 1
ATOM 2276 O O . GLY A 1 153 ? 37.4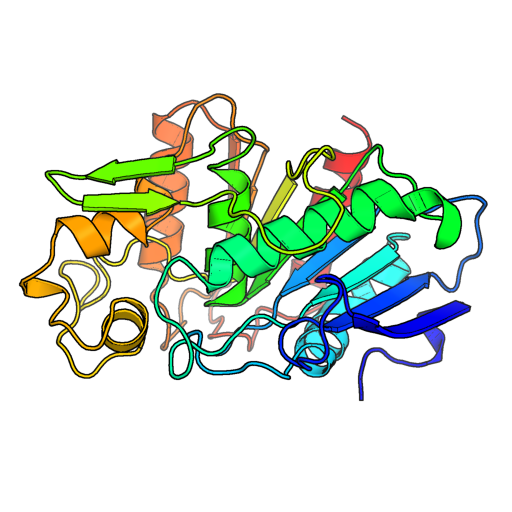3627 66.77518 26.35703 1.000 31.62477 160 GLY A O 1
ATOM 2280 N N . ASN A 1 154 ? 38.70382 64.94289 25.97026 1.000 31.28688 161 ASN A N 1
ATOM 2281 C CA . ASN A 1 154 ? 39.98229 65.64394 25.98400 1.000 30.58230 161 ASN A CA 1
ATOM 2282 C C . ASN A 1 154 ? 40.66141 65.66701 24.61702 1.000 30.49906 161 ASN A C 1
ATOM 2283 O O . ASN A 1 154 ? 41.88561 65.76700 24.53190 1.000 31.10199 161 ASN A O 1
ATOM 2294 N N . TYR A 1 155 ? 39.88935 65.60386 23.53707 1.000 30.15713 162 TYR A N 1
ATOM 2295 C CA . TYR A 1 155 ? 40.44641 65.60957 22.18863 1.000 30.73538 162 TYR A CA 1
ATOM 2296 C C . TYR A 1 155 ? 39.72262 66.61926 21.31306 1.000 27.83270 162 TYR A C 1
ATOM 2297 O O . TYR A 1 155 ? 39.55456 66.42711 20.10692 1.000 30.65386 162 TYR A O 1
ATOM 2315 N N . LEU A 1 156 ? 39.32862 67.73968 21.91589 1.000 28.97789 163 LEU A N 1
ATOM 2316 C CA . LEU A 1 156 ? 38.49603 68.71103 21.21748 1.000 32.00974 163 LEU A CA 1
ATOM 2317 C C . LEU A 1 156 ? 39.20587 69.30958 20.01060 1.000 32.04304 163 LEU A C 1
ATOM 2318 O O . LEU A 1 156 ? 38.54659 69.74097 19.05713 1.000 33.31275 163 LEU A O 1
ATOM 2334 N N . SER A 1 157 ? 40.53963 69.35684 20.03202 1.000 32.39771 164 SER A N 1
ATOM 2335 C CA . SER A 1 157 ? 41.27924 69.92248 18.91064 1.000 34.00964 164 SER A CA 1
ATOM 2336 C C . SER A 1 157 ? 41.28409 69.00370 17.69677 1.000 37.73879 164 SER A C 1
ATOM 2337 O O . SER A 1 157 ? 41.63709 69.45013 16.60106 1.000 37.16032 164 SER A O 1
ATOM 2345 N N . THR A 1 158 ? 40.90056 67.74116 17.86527 1.000 34.16961 165 THR A N 1
ATOM 2346 C CA . THR A 1 158 ? 40.89074 66.78790 16.76882 1.000 30.59920 165 THR A CA 1
ATOM 2347 C C . THR A 1 158 ? 39.60656 66.91206 15.95807 1.000 32.22680 165 THR A C 1
ATOM 2348 O O . THR A 1 158 ? 38.52913 67.17295 16.50181 1.000 30.00206 165 THR A O 1
ATOM 2359 N N . GLY A 1 159 ? 39.72114 66.71006 14.64823 1.000 32.99910 166 GLY A N 1
ATOM 2360 C CA . GLY A 1 159 ? 38.54946 66.76090 13.79604 1.000 35.24467 166 GLY A CA 1
ATOM 2361 C C . GLY A 1 159 ? 37.61556 65.58977 14.03792 1.000 33.21409 166 GLY A C 1
ATOM 2362 O O . GLY A 1 159 ? 38.03360 64.47964 14.37653 1.000 30.43509 166 GLY A O 1
ATOM 2366 N N . SER A 1 160 ? 36.32256 65.84613 13.83301 1.000 34.73820 167 SER A N 1
ATOM 2367 C CA . SER A 1 160 ? 35.27982 64.86201 14.08454 1.000 30.01029 167 SER A CA 1
ATOM 2368 C C . SER A 1 160 ? 34.56832 64.42452 12.80932 1.000 31.00550 167 SER A C 1
ATOM 2369 O O . SER A 1 160 ? 33.48029 63.84242 12.88336 1.000 31.45988 167 SER A O 1
ATOM 2377 N N . HIS A 1 161 ? 35.16483 64.67451 11.64595 1.000 30.39043 168 HIS A N 1
ATOM 2378 C CA . HIS A 1 161 ? 34.52180 64.38023 10.37207 1.000 32.00884 168 HIS A CA 1
ATOM 2379 C C . HIS A 1 161 ? 34.58621 62.88818 10.05483 1.000 30.01616 168 HIS A C 1
ATOM 2380 O O . HIS A 1 161 ? 35.47674 62.16729 10.51568 1.000 28.26428 168 HIS A O 1
ATOM 2394 N N . VAL A 1 162 ? 33.60099 62.42807 9.28462 1.000 26.66869 169 VAL A N 1
ATOM 2395 C CA . VAL A 1 162 ? 33.54938 61.06506 8.77730 1.000 26.92296 169 VAL A CA 1
ATOM 2396 C C . VAL A 1 162 ? 33.66271 61.11643 7.26151 1.000 26.85100 169 VAL A C 1
ATOM 2397 O O . VAL A 1 162 ? 33.26618 62.09679 6.62638 1.000 26.96497 169 VAL A O 1
ATOM 2410 N N . ASP A 1 163 ? 34.18553 60.03642 6.67761 1.000 25.77745 170 ASP A N 1
ATOM 2411 C CA . ASP A 1 163 ? 34.50867 60.02520 5.25517 1.000 29.15931 170 ASP A CA 1
ATOM 2412 C C . ASP A 1 163 ? 33.46490 59.32970 4.39223 1.000 32.03036 170 ASP A C 1
ATOM 2413 O O . ASP A 1 163 ? 33.45419 59.54182 3.17058 1.000 27.53088 170 ASP A O 1
ATOM 2422 N N . ALA A 1 164 ? 32.59629 58.51668 4.99004 1.000 26.25720 171 ALA A N 1
ATOM 2423 C CA . ALA A 1 164 ? 31.56631 57.78679 4.26151 1.000 25.80319 171 ALA A CA 1
ATOM 2424 C C . ALA A 1 164 ? 30.57135 57.25375 5.27919 1.000 22.82898 171 ALA A C 1
ATOM 2425 O O . ALA A 1 164 ? 30.91735 57.04207 6.44743 1.000 22.71443 171 ALA A O 1
ATOM 2432 N N . VAL A 1 165 ? 29.33831 57.04584 4.83331 1.000 23.98255 172 VAL A N 1
ATOM 2433 C CA . VAL A 1 165 ? 28.25058 56.65766 5.72214 1.000 24.52769 172 VAL A CA 1
ATOM 2434 C C . VAL A 1 165 ? 27.49691 55.49373 5.09942 1.000 24.29604 172 VAL A C 1
ATOM 2435 O O . VAL A 1 165 ? 27.21993 55.49628 3.89647 1.000 22.55805 172 VAL A O 1
ATOM 2448 N N . VAL A 1 166 ? 27.15634 54.50239 5.91737 1.000 25.22375 173 VAL A N 1
ATOM 2449 C CA . VAL A 1 166 ? 26.19518 53.46572 5.54493 1.000 25.28305 173 VAL A CA 1
ATOM 2450 C C . VAL A 1 166 ? 25.05356 53.51583 6.55216 1.000 22.15404 173 VAL A C 1
ATOM 2451 O O . VAL A 1 166 ? 25.26605 53.31524 7.75668 1.000 21.53623 173 VAL A O 1
ATOM 2464 N N . ASP A 1 167 ? 23.84893 53.78728 6.05518 1.000 20.78363 174 ASP A N 1
ATOM 2465 C CA . ASP A 1 167 ? 22.66268 54.00890 6.87624 1.000 21.89850 174 ASP A CA 1
ATOM 2466 C C . ASP A 1 167 ? 21.74137 52.80790 6.69800 1.000 23.29643 174 ASP A C 1
ATOM 2467 O O . ASP A 1 167 ? 21.13264 52.63197 5.63376 1.000 22.77785 174 ASP A O 1
ATOM 2476 N N . TRP A 1 168 ? 21.65788 51.96885 7.73240 1.000 22.75999 175 TRP A N 1
ATOM 2477 C CA . TRP A 1 168 ? 20.75033 50.82469 7.72651 1.000 21.48730 175 TRP A CA 1
ATOM 2478 C C . TRP A 1 168 ? 19.42039 51.25709 8.34480 1.000 23.44150 175 TRP A C 1
ATOM 2479 O O . TRP A 1 168 ? 19.32761 51.43772 9.56074 1.000 25.14131 175 TRP A O 1
ATOM 2500 N N . PHE A 1 169 ? 18.39601 51.39979 7.50694 1.000 20.90144 176 PHE A N 1
ATOM 2501 C CA . PHE A 1 169 ? 17.01233 51.70484 7.90207 1.000 20.71671 176 PHE A CA 1
ATOM 2502 C C . PHE A 1 169 ? 16.91720 52.65909 9.09919 1.000 20.68231 176 PHE A C 1
ATOM 2503 O O . PHE A 1 169 ? 16.23655 52.38816 10.08921 1.000 23.38174 176 PHE A O 1
ATOM 2520 N N . GLY A 1 170 ? 17.55499 53.82634 8.97638 1.000 18.22526 177 GLY A N 1
ATOM 2521 C CA . GLY A 1 170 ? 17.53110 54.82183 10.02744 1.000 19.86474 177 GLY A CA 1
ATOM 2522 C C . GLY A 1 170 ? 16.35010 55.76559 9.91742 1.000 20.92967 177 GLY A C 1
ATOM 2523 O O . GLY A 1 170 ? 15.92492 56.14467 8.81976 1.000 21.15220 177 GLY A O 1
ATOM 2527 N N . PRO A 1 171 ? 15.77239 56.14706 11.06183 1.000 22.52936 178 PRO A N 1
ATOM 2528 C CA . PRO A 1 171 ? 14.76500 57.20634 11.09605 1.000 21.50930 178 PRO A CA 1
ATOM 2529 C C . PRO A 1 171 ? 15.44559 58.56660 10.95231 1.000 23.37757 178 PRO A C 1
ATOM 2530 O O . PRO A 1 171 ? 16.18105 58.99487 11.85170 1.000 23.94571 178 PRO A O 1
ATOM 2541 N N . VAL A 1 172 ? 15.20115 59.24227 9.83837 1.000 20.63010 179 VAL A N 1
ATOM 2542 C CA . VAL A 1 172 ? 16.00121 60.41586 9.49908 1.000 22.98362 179 VAL A CA 1
ATOM 2543 C C . VAL A 1 172 ? 15.14096 61.63399 9.17821 1.000 24.67583 179 VAL A C 1
ATOM 2544 O O . VAL A 1 172 ? 15.66295 62.73019 8.94355 1.000 22.78134 179 VAL A O 1
ATOM 2557 N N . ASP A 1 173 ? 13.81513 61.45244 9.16150 1.000 23.45180 180 ASP A N 1
ATOM 2558 C CA . ASP A 1 173 ? 12.87075 62.46563 8.70724 1.000 22.09976 180 ASP A CA 1
ATOM 2559 C C . ASP A 1 173 ? 11.66157 62.40539 9.65016 1.000 22.26022 180 ASP A C 1
ATOM 2560 O O . ASP A 1 173 ? 10.58285 61.92033 9.31250 1.000 22.67999 180 ASP A O 1
ATOM 2569 N N . MET A 1 174 ? 11.84628 62.89896 10.87484 1.000 21.93612 181 MET A N 1
ATOM 2570 C CA . MET A 1 174 ? 10.82672 62.72347 11.89603 1.000 21.68541 181 MET A CA 1
ATOM 2571 C C . MET A 1 174 ? 9.60966 63.61060 11.67478 1.000 23.49743 181 MET A C 1
ATOM 2572 O O . MET A 1 174 ? 8.57825 63.38824 12.32552 1.000 23.18484 181 MET A O 1
ATOM 2586 N N . ALA A 1 175 ? 9.68384 64.58103 10.75757 1.000 22.79031 182 ALA A N 1
ATOM 2587 C CA . ALA A 1 175 ? 8.48582 65.31182 10.35156 1.000 22.18717 182 ALA A CA 1
ATOM 2588 C C . ALA A 1 175 ? 7.49691 64.40728 9.62870 1.000 25.21334 182 ALA A C 1
ATOM 2589 O O . ALA A 1 175 ? 6.30965 64.73827 9.54845 1.000 24.78706 182 ALA A O 1
ATOM 2596 N N . HIS A 1 176 ? 7.95528 63.26660 9.11842 1.000 24.81979 183 HIS A N 1
ATOM 2597 C CA . HIS A 1 176 ? 7.13630 62.40492 8.27656 1.000 25.60263 183 HIS A CA 1
ATOM 2598 C C . HIS A 1 176 ? 7.23525 60.95650 8.72369 1.000 26.15800 183 HIS A C 1
ATOM 2599 O O . HIS A 1 176 ? 7.38063 60.04530 7.90642 1.000 27.03234 183 HIS A O 1
ATOM 2613 N N A MET A 1 177 ? 7.13685 60.72353 10.02971 0.556 25.10498 184 MET A N 1
ATOM 2614 N N B MET A 1 177 ? 7.15851 60.71436 10.03185 0.444 26.30107 184 MET A N 1
ATOM 2615 C CA A MET A 1 177 ? 7.25021 59.38135 10.58611 0.556 25.39854 184 MET A CA 1
ATOM 2616 C CA B MET A 1 177 ? 7.25420 59.35063 10.54337 0.444 24.85333 184 MET A CA 1
ATOM 2617 C C A MET A 1 177 ? 5.90069 58.68681 10.70359 0.556 26.13879 184 MET A C 1
ATOM 2618 C C B MET A 1 177 ? 5.89092 58.68157 10.67999 0.444 25.44904 184 MET A C 1
ATOM 2619 O O A MET A 1 177 ? 5.78830 57.49695 10.38783 0.556 26.75521 184 MET A O 1
ATOM 2620 O O B MET A 1 177 ? 5.75532 57.49736 10.35497 0.444 26.72249 184 MET A O 1
ATOM 2647 N N . SER A 1 178 ? 4.87570 59.41184 11.14327 1.000 23.97304 185 SER A N 1
ATOM 2648 C CA . SER A 1 178 ? 3.55303 58.83294 11.35682 1.000 27.20477 185 SER A CA 1
ATOM 2649 C C . SER A 1 178 ? 2.81950 58.76388 10.01996 1.000 24.42692 185 SER A C 1
ATOM 2650 O O . SER A 1 178 ? 2.62745 59.78730 9.35684 1.000 24.16418 185 SER A O 1
ATOM 2658 N N . ASN A 1 179 ? 2.43916 57.55194 9.61483 1.000 24.11317 186 ASN A N 1
ATOM 2659 C CA . ASN A 1 179 ? 1.84235 57.29566 8.30373 1.000 26.36931 186 ASN A CA 1
ATOM 2660 C C . ASN A 1 179 ? 2.68665 57.88813 7.18110 1.000 24.84678 186 ASN A C 1
ATOM 2661 O O . ASN A 1 179 ? 2.18740 58.18264 6.09324 1.000 25.06974 186 ASN A O 1
ATOM 2672 N N . CYS A 1 180 ? 3.97510 58.07018 7.45455 1.000 24.91919 187 CYS A N 1
ATOM 2673 C CA . CYS A 1 180 ? 4.93032 58.64742 6.51815 1.000 25.78287 187 CYS A CA 1
ATOM 2674 C C . CYS A 1 180 ? 4.59182 60.08526 6.15409 1.000 26.38836 187 CYS A C 1
ATOM 2675 O O . CYS A 1 180 ? 5.11835 60.61049 5.16491 1.000 27.44416 187 CYS A O 1
ATOM 2682 N N . VAL A 1 181 ? 3.74426 60.76499 6.93088 1.000 21.84695 188 VAL A N 1
ATOM 2683 C CA . VAL A 1 181 ? 3.33788 62.09796 6.50333 1.000 24.17283 188 VAL A CA 1
ATOM 2684 C C . VAL A 1 181 ? 3.24697 63.14490 7.60624 1.000 27.97688 188 VAL A C 1
ATOM 2685 O O . VAL A 1 181 ? 2.95160 64.31212 7.32627 1.000 27.88258 188 VAL A O 1
ATOM 2698 N N . ALA A 1 182 ? 3.50640 62.77219 8.85055 1.000 24.86190 189 ALA A N 1
ATOM 2699 C CA . ALA A 1 182 ? 3.33795 63.72138 9.93970 1.000 26.51559 189 ALA A CA 1
ATOM 2700 C C . ALA A 1 182 ? 4.23490 63.30340 11.09219 1.000 23.89347 189 ALA A C 1
ATOM 2701 O O . ALA A 1 182 ? 4.73328 62.17151 11.11473 1.000 23.86626 189 ALA A O 1
ATOM 2708 N N . PRO A 1 183 ? 4.46350 64.19187 12.06074 1.000 25.19092 190 PRO A N 1
ATOM 2709 C CA . PRO A 1 183 ? 5.24072 63.81282 13.24969 1.000 24.24493 190 PRO A CA 1
ATOM 2710 C C . PRO A 1 183 ? 4.43274 62.90941 14.17419 1.000 26.19914 190 PRO A C 1
ATOM 2711 O O . PRO A 1 183 ? 3.19816 62.91422 14.17529 1.000 24.04151 190 PRO A O 1
ATOM 2722 N N . ASN A 1 184 ? 5.15926 62.10364 14.95243 1.000 25.79900 191 ASN A N 1
ATOM 2723 C CA . ASN A 1 184 ? 4.54867 61.22493 15.93378 1.000 24.11838 191 ASN A CA 1
ATOM 2724 C C . ASN A 1 184 ? 4.11878 62.01988 17.16578 1.000 25.88067 191 ASN A C 1
ATOM 2725 O O . ASN A 1 184 ? 4.43173 63.20099 17.31539 1.000 26.38138 191 ASN A O 1
ATOM 2736 N N . ASP A 1 185 ? 3.39460 61.35051 18.06429 1.000 27.39877 192 ASP A N 1
ATOM 2737 C CA . ASP A 1 185 ? 2.89589 61.99910 19.26710 1.000 29.22415 192 ASP A CA 1
ATOM 2738 C C . ASP A 1 185 ? 3.91183 61.83778 20.40263 1.000 28.31864 192 ASP A C 1
ATOM 2739 O O . ASP A 1 185 ? 5.02024 61.32661 20.21264 1.000 26.19003 192 ASP A O 1
ATOM 2748 N N . ALA A 1 186 ? 3.54423 62.28632 21.60614 1.000 31.08549 193 ALA A N 1
ATOM 2749 C CA . ALA A 1 186 ? 4.47855 62.34356 22.72476 1.000 27.89710 193 ALA A CA 1
ATOM 2750 C C . ALA A 1 186 ? 4.81328 60.97333 23.29468 1.000 28.24309 193 ALA A C 1
ATOM 2751 O O . ALA A 1 186 ? 5.66301 60.87841 24.18799 1.000 29.12115 193 ALA A O 1
ATOM 2758 N N . SER A 1 187 ? 4.18452 59.92419 22.79132 1.000 29.48864 194 SER A N 1
ATOM 2759 C CA . SER A 1 187 ? 4.36935 58.56757 23.28121 1.000 28.25683 194 SER A CA 1
ATOM 2760 C C . SER A 1 187 ? 5.59877 57.87620 22.71257 1.000 29.64803 194 SER A C 1
ATOM 2761 O O . SER A 1 187 ? 5.95073 56.78951 23.18392 1.000 29.81452 194 SER A O 1
ATOM 2769 N N . THR A 1 188 ? 6.24852 58.46199 21.72750 1.000 25.88958 195 THR A N 1
ATOM 2770 C CA . THR A 1 188 ? 7.15620 57.73568 20.85858 1.000 26.07566 195 THR A CA 1
ATOM 2771 C C . THR A 1 188 ? 8.60790 57.98958 21.22969 1.000 24.97003 195 THR A C 1
ATOM 2772 O O . THR A 1 188 ? 8.92511 58.88448 22.01956 1.000 23.52735 195 THR A O 1
ATOM 2783 N N . PRO A 1 189 ? 9.53265 57.20363 20.66531 1.000 27.05514 196 PRO A N 1
ATOM 2784 C CA . PRO A 1 189 ? 10.95143 57.37159 21.03483 1.000 25.59142 196 PRO A CA 1
ATOM 2785 C C . PRO A 1 189 ? 11.52959 58.73699 20.69627 1.000 25.77998 196 PRO A C 1
ATOM 2786 O O . PRO A 1 189 ? 12.35069 59.25515 21.46542 1.000 26.84036 196 PRO A O 1
ATOM 2797 N N . GLU A 1 190 ? 11.14673 59.33526 19.56477 1.000 24.49186 197 GLU A N 1
ATOM 2798 C CA . GLU A 1 190 ? 11.67069 60.65850 19.24242 1.000 24.65716 197 GLU A CA 1
ATOM 2799 C C . GLU A 1 190 ? 11.15875 61.71100 20.21488 1.000 24.35662 197 GLU A C 1
ATOM 2800 O O . GLU A 1 190 ? 11.84934 62.70614 20.46313 1.000 24.25040 197 GLU A O 1
ATOM 2812 N N . ALA A 1 191 ? 9.95717 61.51448 20.76734 1.000 24.20639 198 ALA A N 1
ATOM 2813 C CA . ALA A 1 191 ? 9.45691 62.41986 21.79868 1.000 25.97359 198 ALA A CA 1
ATOM 2814 C C . ALA A 1 191 ? 10.36551 62.39511 23.02033 1.000 26.99352 198 ALA A C 1
ATOM 2815 O O . ALA A 1 191 ? 10.69040 63.44422 23.58781 1.000 26.82195 198 ALA A O 1
ATOM 2822 N N . VAL A 1 192 ? 10.80209 61.20235 23.42917 1.000 24.67155 199 VAL A N 1
ATOM 2823 C CA . VAL A 1 192 ? 11.73134 61.08694 24.54978 1.000 25.27591 199 VAL A CA 1
ATOM 2824 C C . VAL A 1 192 ? 13.04759 61.77542 24.21758 1.000 26.97578 199 VAL A C 1
ATOM 2825 O O . VAL A 1 192 ? 13.64035 62.46169 25.06009 1.000 26.48574 199 VAL A O 1
ATOM 2838 N N . LEU A 1 193 ? 13.51906 61.60621 22.98024 1.000 24.04326 200 LEU A N 1
ATOM 2839 C CA . LEU A 1 193 ? 14.78392 62.19970 22.57159 1.000 22.45951 200 LEU A CA 1
ATOM 2840 C C . LEU A 1 193 ? 14.77231 63.71452 22.71784 1.000 25.78577 200 LEU A C 1
ATOM 2841 O O . LEU A 1 193 ? 15.80968 64.31246 23.02479 1.000 25.33659 200 LEU A O 1
ATOM 2857 N N . ILE A 1 194 ? 13.62562 64.35492 22.50907 1.000 26.39674 201 ILE A N 1
ATOM 2858 C CA . ILE A 1 194 ? 13.54811 65.81016 22.54603 1.000 27.25750 201 ILE A CA 1
ATOM 2859 C C . ILE A 1 194 ? 13.01266 66.31265 23.88724 1.000 32.02624 201 ILE A C 1
ATOM 2860 O O . ILE A 1 194 ? 12.57459 67.46191 23.98178 1.000 30.19643 201 ILE A O 1
ATOM 2876 N N . GLY A 1 195 ? 13.05826 65.48576 24.92797 1.000 28.77233 202 GLY A N 1
ATOM 2877 C CA . GLY A 1 195 ? 12.62231 65.89682 26.24329 1.000 30.88575 202 GLY A CA 1
ATOM 2878 C C . GLY A 1 195 ? 11.18250 65.57629 26.57638 1.000 32.82395 202 GLY A C 1
ATOM 2879 O O . GLY A 1 195 ? 10.57908 66.29606 27.37142 1.000 34.62531 202 GLY A O 1
ATOM 2883 N N . LYS A 1 196 ? 10.61655 64.51710 25.98915 1.000 29.24971 203 LYS A N 1
ATOM 2884 C CA . LYS A 1 196 ? 9.20930 64.13365 26.18842 1.000 33.40304 203 LYS A CA 1
ATOM 2885 C C . LYS A 1 196 ? 8.25689 65.28538 25.85992 1.000 32.72977 203 LYS A C 1
ATOM 2886 O O . LYS A 1 196 ? 7.30356 65.55706 26.59453 1.000 38.83981 203 LYS A O 1
ATOM 2905 N N . LYS A 1 197 ? 8.54770 65.98879 24.76845 1.000 33.84122 204 LYS A N 1
ATOM 2906 C CA . LYS A 1 197 ? 7.62391 66.91930 24.14071 1.000 30.36265 204 LYS A CA 1
ATOM 2907 C C . LYS A 1 197 ? 6.88070 66.20830 23.00998 1.000 32.55189 204 LYS A C 1
ATOM 2908 O O . LYS A 1 197 ? 7.32462 65.17588 22.50899 1.000 28.87092 204 LYS A O 1
ATOM 2927 N N . ASP A 1 198 ? 5.74079 66.77281 22.61099 1.000 31.20863 205 ASP A N 1
ATOM 2928 C CA . ASP A 1 198 ? 4.96276 66.24735 21.49366 1.000 31.39744 205 ASP A CA 1
ATOM 2929 C C . ASP A 1 198 ? 5.61105 66.69470 20.18950 1.000 29.97113 205 ASP A C 1
ATOM 2930 O O . ASP A 1 198 ? 5.58226 67.88921 19.86891 1.000 28.70142 205 ASP A O 1
ATOM 2939 N N . PRO A 1 199 ? 6.20657 65.78530 19.40989 1.000 27.35864 206 PRO A N 1
ATOM 2940 C CA . PRO A 1 199 ? 6.81888 66.22184 18.14174 1.000 27.84521 206 PRO A CA 1
ATOM 2941 C C . PRO A 1 199 ? 5.86979 67.02138 17.26041 1.000 27.10673 206 PRO A C 1
ATOM 2942 O O . PRO A 1 199 ? 6.31716 67.89062 16.50231 1.000 26.05884 206 PRO A O 1
ATOM 2953 N N . ARG A 1 200 ? 4.56208 66.75624 17.34737 1.000 27.54507 207 ARG A N 1
ATOM 2954 C CA . ARG A 1 200 ? 3.59296 67.48695 16.54055 1.000 29.12895 207 ARG A CA 1
ATOM 2955 C C . ARG A 1 200 ? 3.51169 68.95314 16.93851 1.000 29.88107 207 ARG A C 1
ATOM 2956 O O . ARG A 1 200 ? 2.99608 69.76503 16.16365 1.000 29.66950 207 ARG A O 1
ATOM 2977 N N . GLU A 1 201 ? 4.01657 69.31336 18.11685 1.000 29.71063 208 GLU A N 1
ATOM 2978 C CA . GLU A 1 201 ? 4.00334 70.69586 18.57298 1.000 31.12017 208 GLU A CA 1
ATOM 2979 C C . GLU A 1 201 ? 5.37804 71.34204 18.54593 1.000 30.46762 208 GLU A C 1
ATOM 2980 O O . GLU A 1 201 ? 5.51410 72.48463 19.00044 1.000 30.96576 208 GLU A O 1
ATOM 2992 N N . GLU A 1 202 ? 6.40056 70.65318 18.03536 1.000 28.16849 209 GLU A N 1
ATOM 2993 C CA . GLU A 1 202 ? 7.79203 71.08344 18.18662 1.000 28.61435 209 GLU A CA 1
ATOM 2994 C C . GLU A 1 202 ? 8.51021 71.01019 16.84711 1.000 28.65712 209 GLU A C 1
ATOM 2995 O O . GLU A 1 202 ? 9.44685 70.22151 16.66385 1.000 27.90090 209 GLU A O 1
ATOM 3007 N N . PRO A 1 203 ? 8.12426 71.85931 15.89477 1.000 28.60290 210 PRO A N 1
ATOM 3008 C CA . PRO A 1 203 ? 8.77612 71.81281 14.57471 1.000 28.26439 210 PRO A CA 1
ATOM 3009 C C . PRO A 1 203 ? 10.26496 72.11028 14.62493 1.000 27.94862 210 PRO A C 1
ATOM 3010 O O . PRO A 1 203 ? 11.02160 71.59447 13.78940 1.000 26.34083 210 PRO A O 1
ATOM 3021 N N . ASP A 1 204 ? 10.71508 72.93472 15.57424 1.000 26.49312 211 ASP A N 1
ATOM 3022 C CA . ASP A 1 204 ? 12.14044 73.23645 15.66297 1.000 25.92252 211 ASP A CA 1
ATOM 3023 C C . ASP A 1 204 ? 12.92702 72.03526 16.17248 1.000 26.55861 211 ASP A C 1
ATOM 3024 O O . ASP A 1 204 ? 13.98416 71.70468 15.62915 1.000 26.60319 211 ASP A O 1
ATOM 3033 N N . TRP A 1 205 ? 12.42550 71.36241 17.20881 1.000 27.55610 212 TRP A N 1
ATOM 3034 C CA . TRP A 1 205 ? 13.07879 70.14944 17.69126 1.000 26.18636 212 TRP A CA 1
ATOM 3035 C C . TRP A 1 205 ? 13.08952 69.07623 16.61150 1.000 27.22926 212 TRP A C 1
ATOM 3036 O O . TRP A 1 205 ? 14.11626 68.43075 16.36785 1.000 24.89211 212 TRP A O 1
ATOM 3057 N N . VAL A 1 206 ? 11.95294 68.88325 15.93762 1.000 25.80318 213 VAL A N 1
ATOM 3058 C CA . VAL A 1 206 ? 11.86949 67.84020 14.91967 1.000 24.28115 213 VAL A CA 1
ATOM 3059 C C . VAL A 1 206 ? 12.85936 68.11467 13.79787 1.000 24.38624 213 VAL A C 1
ATOM 3060 O O . VAL A 1 206 ? 13.48812 67.19174 13.26719 1.000 23.92508 213 VAL A O 1
ATOM 3073 N N . LYS A 1 207 ? 13.01990 69.38462 13.41882 1.000 23.12784 214 LYS A N 1
ATOM 3074 C CA . LYS A 1 207 ? 13.97787 69.70695 12.36766 1.000 23.55133 214 LYS A CA 1
ATOM 3075 C C . LYS A 1 207 ? 15.39845 69.37931 12.80759 1.000 23.04130 214 LYS A C 1
ATOM 3076 O O . LYS A 1 207 ? 16.19578 68.85643 12.01987 1.000 22.13634 214 LYS A O 1
ATOM 3095 N N . LEU A 1 208 ? 15.73015 69.67117 14.06766 1.000 22.90749 215 LEU A N 1
ATOM 3096 C CA . LEU A 1 208 ? 17.10206 69.55410 14.54622 1.000 24.08131 215 LEU A CA 1
ATOM 3097 C C . LEU A 1 208 ? 17.49091 68.13567 14.94360 1.000 23.69128 215 LEU A C 1
ATOM 3098 O O . LEU A 1 208 ? 18.67202 67.89454 15.20901 1.000 22.73793 215 LEU A O 1
ATOM 3114 N N . ILE A 1 209 ? 16.54314 67.19689 15.01138 1.000 23.62282 216 ILE A N 1
ATOM 3115 C CA . ILE A 1 209 ? 16.88647 65.78718 15.16986 1.000 23.71578 216 ILE A CA 1
ATOM 3116 C C . ILE A 1 209 ? 16.83061 65.03127 13.85004 1.000 23.54789 216 ILE A C 1
ATOM 3117 O O . ILE A 1 209 ? 17.07653 63.81878 13.82820 1.000 23.82300 216 ILE A O 1
ATOM 3133 N N . SER A 1 210 ? 16.50163 65.70586 12.74887 1.000 21.60291 217 SER A N 1
ATOM 3134 C CA . SER A 1 210 ? 16.28185 65.03020 11.47452 1.000 22.80295 217 SER A CA 1
ATOM 3135 C C . SER A 1 210 ? 17.39136 65.39878 10.50063 1.000 23.17022 217 SER A C 1
ATOM 3136 O O . SER A 1 210 ? 17.36833 66.49555 9.91387 1.000 24.94053 217 SER A O 1
ATOM 3144 N N . PRO A 1 211 ? 18.37552 64.52016 10.27985 1.000 22.37951 218 PRO A N 1
ATOM 3145 C CA . PRO A 1 211 ? 19.52282 64.89628 9.43022 1.000 24.59347 218 PRO A CA 1
ATOM 3146 C C . PRO A 1 211 ? 19.14976 65.14543 7.97614 1.000 24.91639 218 PRO A C 1
ATOM 3147 O O . PRO A 1 211 ? 19.94090 65.75625 7.24450 1.000 24.32944 218 PRO A O 1
ATOM 3158 N N . ILE A 1 212 ? 17.97091 64.69980 7.53499 1.000 23.48418 219 ILE A N 1
ATOM 3159 C CA . ILE A 1 212 ? 17.52635 64.95519 6.17144 1.000 21.89951 219 ILE A CA 1
ATOM 3160 C C . ILE A 1 212 ? 17.51763 66.44701 5.87825 1.000 26.49558 219 ILE A C 1
ATOM 3161 O O . ILE A 1 212 ? 17.64526 66.86359 4.71768 1.000 24.58680 219 ILE A O 1
ATOM 3177 N N . ASN A 1 213 ? 17.40247 67.27494 6.91378 1.000 22.13012 220 ASN A N 1
ATOM 3178 C CA . ASN A 1 213 ? 17.27603 68.70864 6.70900 1.000 25.50294 220 ASN A CA 1
ATOM 3179 C C . ASN A 1 213 ? 18.59048 69.40998 6.38376 1.000 24.53468 220 ASN A C 1
ATOM 3180 O O . ASN A 1 213 ? 18.55992 70.57735 5.98257 1.000 27.18469 220 ASN A O 1
ATOM 3191 N N . PHE A 1 214 ? 19.73344 68.74515 6.53726 1.000 26.39855 221 PHE A N 1
ATOM 3192 C CA . PHE A 1 214 ? 21.02636 69.41259 6.46919 1.000 26.29994 221 PHE A CA 1
ATOM 3193 C C . PHE A 1 214 ? 21.93721 68.82867 5.39980 1.000 27.35272 221 PHE A C 1
ATOM 3194 O O . PHE A 1 214 ? 23.13627 69.12472 5.38590 1.000 28.47429 221 PHE A O 1
ATOM 3211 N N . VAL A 1 215 ? 21.38085 68.05921 4.46712 1.000 26.44965 222 VAL A N 1
ATOM 3212 C CA . VAL A 1 215 ? 22.16339 67.46852 3.39023 1.000 28.35721 222 VAL A CA 1
ATOM 3213 C C . VAL A 1 215 ? 22.67199 68.56908 2.46858 1.000 29.31953 222 VAL A C 1
ATOM 3214 O O . VAL A 1 215 ? 21.92063 69.47217 2.07513 1.000 27.71014 222 VAL A O 1
ATOM 3227 N N . ASP A 1 216 ? 23.95388 68.49476 2.11461 1.000 30.55620 223 ASP A N 1
ATOM 3228 C CA . ASP A 1 216 ? 24.59088 69.47774 1.25040 1.000 32.87293 223 ASP A CA 1
ATOM 3229 C C . ASP A 1 216 ? 25.41041 68.74690 0.19767 1.000 33.68801 223 ASP A C 1
ATOM 3230 O O . ASP A 1 216 ? 25.85669 67.61650 0.41417 1.000 30.19055 223 ASP A O 1
ATOM 3239 N N . LYS A 1 217 ? 25.61113 69.40920 -0.94533 1.000 32.75884 224 LYS A N 1
ATOM 3240 C CA . LYS A 1 217 ? 26.36820 68.81223 -2.04237 1.000 36.12034 224 LYS A CA 1
ATOM 3241 C C . LYS A 1 217 ? 27.72278 68.28347 -1.58713 1.000 35.58527 224 LYS A C 1
ATOM 3242 O O . LYS A 1 217 ? 28.23982 67.32110 -2.16662 1.000 36.37302 224 LYS A O 1
ATOM 3261 N N . ASP A 1 218 ? 28.29999 68.87787 -0.54843 1.000 35.60130 225 ASP A N 1
ATOM 3262 C CA . ASP A 1 218 ? 29.64993 68.54056 -0.12176 1.000 37.76346 225 ASP A CA 1
ATOM 3263 C C . ASP A 1 218 ? 29.69856 67.41612 0.90567 1.000 38.34443 225 ASP A C 1
ATOM 3264 O O . ASP A 1 218 ? 30.78503 67.11241 1.41236 1.000 30.68507 225 ASP A O 1
ATOM 3273 N N . ASP A 1 219 ? 28.56636 66.79700 1.23257 1.000 35.57813 226 ASP A N 1
ATOM 3274 C CA . ASP A 1 219 ? 28.56816 65.74037 2.23046 1.000 29.83667 226 ASP A CA 1
ATOM 3275 C C . ASP A 1 219 ? 29.31764 64.51369 1.71014 1.000 29.71359 226 ASP A C 1
ATOM 3276 O O . ASP A 1 219 ? 29.37019 64.27597 0.49870 1.000 27.89056 226 ASP A O 1
ATOM 3285 N N . PRO A 1 220 ? 29.90293 63.71413 2.60272 1.000 27.96243 227 PRO A N 1
ATOM 3286 C CA . PRO A 1 220 ? 30.46812 62.42957 2.16685 1.000 25.95273 227 PRO A CA 1
ATOM 3287 C C . PRO A 1 220 ? 29.39448 61.54890 1.53864 1.000 27.21361 227 PRO A C 1
ATOM 3288 O O . PRO A 1 220 ? 28.20031 61.68717 1.81468 1.000 26.91921 227 PRO A O 1
ATOM 3299 N N . ASP A 1 221 ? 29.83399 60.63442 0.67477 1.000 26.43697 228 ASP A N 1
ATOM 3300 C CA . ASP A 1 221 ? 28.90931 59.71047 0.03109 1.000 26.04173 228 ASP A CA 1
ATOM 3301 C C . ASP A 1 221 ? 28.18907 58.86211 1.07195 1.000 26.48471 228 ASP A C 1
ATOM 3302 O O . ASP A 1 221 ? 28.73803 58.53544 2.12973 1.000 24.60418 228 ASP A O 1
ATOM 3311 N N . ILE A 1 222 ? 26.95605 58.47254 0.75827 1.000 24.87441 229 ILE A N 1
ATOM 3312 C CA . ILE A 1 222 ? 26.17153 57.64636 1.66669 1.000 23.81947 229 ILE A CA 1
ATOM 3313 C C . ILE A 1 222 ? 25.59988 56.45065 0.92089 1.000 26.07917 229 ILE A C 1
ATOM 3314 O O . ILE A 1 222 ? 25.20658 56.56043 -0.24622 1.000 24.94762 229 ILE A O 1
ATOM 3330 N N . LEU A 1 223 ? 25.57012 55.30543 1.59901 1.000 23.16079 230 LEU A N 1
ATOM 3331 C CA . LEU A 1 223 ? 24.82586 54.13438 1.15889 1.000 21.51026 230 LEU A CA 1
ATOM 3332 C C . LEU A 1 223 ? 23.66686 53.92540 2.12206 1.000 22.95485 230 LEU A C 1
ATOM 3333 O O . LEU A 1 223 ? 23.86717 53.87430 3.34173 1.000 22.87821 230 LEU A O 1
ATOM 3349 N N . ILE A 1 224 ? 22.46087 53.81608 1.57525 1.000 21.50129 231 ILE A N 1
ATOM 3350 C CA . ILE A 1 224 ? 21.23771 53.66410 2.35715 1.000 24.11377 231 ILE A CA 1
ATOM 3351 C C . ILE A 1 224 ? 20.64307 52.29930 2.03580 1.000 23.59526 231 ILE A C 1
ATOM 3352 O O . ILE A 1 224 ? 20.46505 51.95847 0.86017 1.000 23.46690 231 ILE A O 1
ATOM 3368 N N . ILE A 1 225 ? 20.32666 51.52885 3.07404 1.000 21.03832 232 ILE A N 1
ATOM 3369 C CA . ILE A 1 225 ? 19.76954 50.19018 2.92336 1.000 22.36812 232 ILE A CA 1
ATOM 3370 C C . ILE A 1 225 ? 18.51867 50.10269 3.78836 1.000 23.89263 232 ILE A C 1
ATOM 3371 O O . ILE A 1 225 ? 18.57129 50.39032 4.99091 1.000 20.80928 232 ILE A O 1
ATOM 3387 N N . HIS A 1 226 ? 17.39923 49.69743 3.18366 1.000 23.06721 233 HIS A N 1
ATOM 3388 C CA . HIS A 1 226 ? 16.12812 49.67804 3.89718 1.000 23.41231 233 HIS A CA 1
ATOM 3389 C C . HIS A 1 226 ? 15.23284 48.58945 3.32872 1.000 22.90749 233 HIS A C 1
ATOM 3390 O O . HIS A 1 226 ? 15.08236 48.47549 2.10708 1.000 23.64043 233 HIS A O 1
ATOM 3404 N N . GLY A 1 227 ? 14.64613 47.79281 4.22105 1.000 23.23631 234 GLY A N 1
ATOM 3405 C CA . GLY A 1 227 ? 13.73046 46.74761 3.79369 1.000 23.01483 234 GLY A CA 1
ATOM 3406 C C . GLY A 1 227 ? 12.36284 47.32772 3.47073 1.000 22.74956 234 GLY A C 1
ATOM 3407 O O . GLY A 1 227 ? 11.82771 48.16199 4.20115 1.000 23.31920 234 GLY A O 1
ATOM 3411 N N . ASP A 1 228 ? 11.79906 46.88317 2.34875 1.000 24.65256 235 ASP A N 1
ATOM 3412 C CA . ASP A 1 228 ? 10.49780 47.40071 1.93643 1.000 24.05927 235 ASP A CA 1
ATOM 3413 C C . ASP A 1 228 ? 9.34392 46.80456 2.73746 1.000 25.08123 235 ASP A C 1
ATOM 3414 O O . ASP A 1 228 ? 8.18400 47.13005 2.45934 1.000 23.27785 235 ASP A O 1
ATOM 3423 N N . ALA A 1 229 ? 9.63133 45.96454 3.73348 1.000 24.06758 236 ALA A N 1
ATOM 3424 C CA . ALA A 1 229 ? 8.62394 45.49075 4.67610 1.000 23.59652 236 ALA A CA 1
ATOM 3425 C C . ALA A 1 229 ? 9.00804 45.83606 6.11076 1.000 24.73379 236 ALA A C 1
ATOM 3426 O O . ALA A 1 229 ? 8.59674 45.15213 7.05283 1.000 24.02375 236 ALA A O 1
ATOM 3433 N N . ASP A 1 230 ? 9.79718 46.89189 6.29548 1.000 25.18567 237 ASP A N 1
ATOM 3434 C CA . ASP A 1 230 ? 10.17659 47.31835 7.63908 1.000 23.29816 237 ASP A CA 1
ATOM 3435 C C . ASP A 1 230 ? 8.95486 47.85204 8.37735 1.000 26.24282 237 ASP A C 1
ATOM 3436 O O . ASP A 1 230 ? 8.38219 48.87445 7.98750 1.000 25.23228 237 ASP A O 1
ATOM 3445 N N . ASN A 1 231 ? 8.56904 47.16544 9.44924 1.000 26.11379 238 ASN A N 1
ATOM 3446 C CA . ASN A 1 231 ? 7.38782 47.50436 10.22639 1.000 24.88387 238 ASN A CA 1
ATOM 3447 C C . ASN A 1 231 ? 7.71358 48.35137 11.45022 1.000 25.08550 238 ASN A C 1
ATOM 3448 O O . ASN A 1 231 ? 6.85579 48.50881 12.32385 1.000 25.81308 238 ASN A O 1
ATOM 3459 N N . VAL A 1 232 ? 8.92651 48.89546 11.53471 1.000 24.64592 239 VAL A N 1
ATOM 3460 C CA . VAL A 1 232 ? 9.34662 49.66432 12.70159 1.000 21.90684 239 VAL A CA 1
ATOM 3461 C C . VAL A 1 232 ? 9.72367 51.08088 12.28037 1.000 25.83362 239 VAL A C 1
ATOM 3462 O O . VAL A 1 232 ? 9.18433 52.06286 12.81005 1.000 26.38044 239 VAL A O 1
ATOM 3475 N N . VAL A 1 233 ? 10.65745 51.19927 11.34463 1.000 22.28226 240 VAL A N 1
ATOM 3476 C CA . VAL A 1 233 ? 10.97315 52.46543 10.69075 1.000 21.18536 240 VAL A CA 1
ATOM 3477 C C . VAL A 1 233 ? 10.55281 52.34181 9.23468 1.000 23.85118 240 VAL A C 1
ATOM 3478 O O . VAL A 1 233 ? 11.08473 51.48044 8.51746 1.000 23.47912 240 VAL A O 1
ATOM 3491 N N . PRO A 1 234 ? 9.61598 53.15368 8.73938 1.000 23.31260 241 PRO A N 1
ATOM 3492 C CA . PRO A 1 234 ? 9.09346 52.91934 7.38679 1.000 21.17878 241 PRO A CA 1
ATOM 3493 C C . PRO A 1 234 ? 10.10827 53.22367 6.29091 1.000 23.35391 241 PRO A C 1
ATOM 3494 O O . PRO A 1 234 ? 10.90912 54.15955 6.38228 1.000 21.94829 241 PRO A O 1
ATOM 3505 N N . HIS A 1 235 ? 10.05000 52.38100 5.25522 1.000 21.81378 242 HIS A N 1
ATOM 3506 C CA . HIS A 1 235 ? 10.83017 52.52252 4.02740 1.000 23.66172 242 HIS A CA 1
ATOM 3507 C C . HIS A 1 235 ? 10.81264 53.94836 3.48478 1.000 22.34519 242 HIS A C 1
ATOM 3508 O O . HIS A 1 235 ? 11.80964 54.42093 2.91976 1.000 22.23177 242 HIS A O 1
ATOM 3522 N N . CYS A 1 236 ? 9.68889 54.65228 3.63940 1.000 23.35906 243 CYS A N 1
ATOM 3523 C CA . CYS A 1 236 ? 9.59701 56.00557 3.10454 1.000 23.35829 243 CYS A CA 1
ATOM 3524 C C . CYS A 1 236 ? 10.71456 56.89764 3.62685 1.000 24.07081 243 CYS A C 1
ATOM 3525 O O . CYS A 1 236 ? 11.13543 57.83564 2.93697 1.000 22.42350 243 CYS A O 1
ATOM 3532 N N . GLN A 1 237 ? 11.21383 56.61925 4.83383 1.000 21.17468 244 GLN A N 1
ATOM 3533 C CA . GLN A 1 237 ? 12.27900 57.43700 5.40364 1.000 23.73623 244 GLN A CA 1
ATOM 3534 C C . GLN A 1 237 ? 13.52213 57.42891 4.51844 1.000 22.18646 244 GLN A C 1
ATOM 3535 O O . GLN A 1 237 ? 14.12870 58.47935 4.26805 1.000 21.53334 244 GLN A O 1
ATOM 3549 N N . SER A 1 238 ? 13.91584 56.25100 4.02974 1.000 23.12406 245 SER A N 1
ATOM 3550 C CA . SER A 1 238 ? 15.09828 56.15851 3.17826 1.000 21.74726 245 SER A CA 1
ATOM 3551 C C . SER A 1 238 ? 14.82107 56.62645 1.75304 1.000 24.18798 245 SER A C 1
ATOM 3552 O O . SER A 1 238 ? 15.71297 57.19658 1.10929 1.000 22.70744 245 SER A O 1
ATOM 3560 N N . VAL A 1 239 ? 13.61176 56.38769 1.23593 1.000 22.74376 246 VAL A N 1
ATOM 3561 C CA . VAL A 1 239 ? 13.22301 56.98735 -0.03863 1.000 22.90621 246 VAL A CA 1
ATOM 3562 C C . VAL A 1 239 ? 13.40390 58.49796 0.03229 1.000 24.76895 246 VAL A C 1
ATOM 3563 O O . VAL A 1 239 ? 14.00210 59.12030 -0.85361 1.000 22.92013 246 VAL A O 1
ATOM 3576 N N . ASN A 1 240 ? 12.90540 59.10399 1.11324 1.000 24.98212 247 ASN A N 1
ATOM 3577 C CA . ASN A 1 240 ? 12.99403 60.55019 1.26576 1.000 20.65966 247 ASN A CA 1
ATOM 3578 C C . ASN A 1 240 ? 14.44391 61.01037 1.36304 1.000 25.33400 247 ASN A C 1
ATOM 3579 O O . ASN A 1 240 ? 14.82127 62.02194 0.75969 1.000 22.86851 247 ASN A O 1
ATOM 3590 N N . LEU A 1 241 ? 15.27440 60.28473 2.11521 1.000 23.02175 248 LEU A N 1
ATOM 3591 C CA . LEU A 1 241 ? 16.67217 60.68038 2.24081 1.000 21.90068 248 LEU A CA 1
ATOM 3592 C C . LEU A 1 241 ? 17.37764 60.64470 0.89122 1.000 21.50925 248 LEU A C 1
ATOM 3593 O O . LEU A 1 241 ? 18.13670 61.55995 0.55866 1.000 20.88948 248 LEU A O 1
ATOM 3609 N N . LYS A 1 242 ? 17.14777 59.58867 0.10712 1.000 23.24286 249 LYS A N 1
ATOM 3610 C CA . LYS A 1 242 ? 17.74441 59.49417 -1.22144 1.000 25.21873 249 LYS A CA 1
ATOM 3611 C C . LYS A 1 242 ? 17.29626 60.65396 -2.10272 1.000 24.62479 249 LYS A C 1
ATOM 3612 O O . LYS A 1 242 ? 18.10876 61.25663 -2.81443 1.000 25.01244 249 LYS A O 1
ATOM 3631 N N . ASN A 1 243 ? 16.00521 60.98754 -2.06470 1.000 25.34752 250 ASN A N 1
ATOM 3632 C CA . ASN A 1 243 ? 15.50686 62.10552 -2.85851 1.000 23.18649 250 ASN A CA 1
ATOM 3633 C C . ASN A 1 243 ? 16.20827 63.40429 -2.48358 1.000 24.32454 250 ASN A C 1
ATOM 3634 O O . ASN A 1 243 ? 16.53643 64.21343 -3.35708 1.000 24.64469 250 ASN A O 1
ATOM 3645 N N . VAL A 1 244 ? 16.45049 63.61766 -1.18907 1.000 22.28010 251 VAL A N 1
ATOM 3646 C CA . VAL A 1 244 ? 17.11003 64.83802 -0.73893 1.000 22.64259 251 VAL A CA 1
ATOM 3647 C C . VAL A 1 244 ? 18.56833 64.86203 -1.18774 1.000 27.27697 251 VAL A C 1
ATOM 3648 O O . VAL A 1 244 ? 19.07177 65.90119 -1.63640 1.000 24.24615 251 VAL A O 1
ATOM 3661 N N . TYR A 1 245 ? 19.27335 63.73245 -1.08057 1.000 23.67795 252 TYR A N 1
ATOM 3662 C CA . TYR A 1 245 ? 20.64175 63.68839 -1.58655 1.000 25.10659 252 TYR A CA 1
ATOM 3663 C C . TYR A 1 245 ? 20.67287 63.96033 -3.08636 1.000 25.81848 252 TYR A C 1
ATOM 3664 O O . TYR A 1 245 ? 21.49721 64.74347 -3.57149 1.000 25.98457 252 TYR A O 1
ATOM 3682 N N . ASP A 1 246 ? 19.77044 63.32121 -3.83563 1.000 23.55300 253 ASP A N 1
ATOM 3683 C CA . ASP A 1 246 ? 19.68073 63.54824 -5.27441 1.000 25.61392 253 ASP A CA 1
ATOM 3684 C C . ASP A 1 246 ? 19.47990 65.02736 -5.58538 1.000 24.91065 253 ASP A C 1
ATOM 3685 O O . ASP A 1 246 ? 20.19088 65.60666 -6.41361 1.000 30.39111 253 ASP A O 1
ATOM 3694 N N . ASN A 1 247 ? 18.52246 65.66070 -4.91123 1.000 25.95029 254 ASN A N 1
ATOM 3695 C CA . ASN A 1 247 ? 18.17211 67.03948 -5.23007 1.000 26.46746 254 ASN A CA 1
ATOM 3696 C C . ASN A 1 247 ? 19.20024 68.03427 -4.71049 1.000 27.76694 254 ASN A C 1
ATOM 3697 O O . ASN A 1 247 ? 19.26265 69.16019 -5.21476 1.000 26.97461 254 ASN A O 1
ATOM 3708 N N . ALA A 1 248 ? 20.00525 67.65351 -3.71773 1.000 27.58358 255 ALA A N 1
ATOM 3709 C CA . ALA A 1 248 ? 21.04325 68.53908 -3.20349 1.000 25.43835 255 ALA A CA 1
ATOM 3710 C C . ALA A 1 248 ? 22.33754 68.44396 -3.99637 1.000 27.39404 255 ALA A C 1
ATOM 3711 O O . ALA A 1 248 ? 23.28120 69.18498 -3.70150 1.000 28.96144 255 ALA A O 1
ATOM 3718 N N . GLY A 1 249 ? 22.40305 67.57120 -4.99614 1.000 25.89576 256 GLY A N 1
ATOM 3719 C CA . GLY A 1 249 ? 23.63451 67.35718 -5.72238 1.000 28.87607 256 GLY A CA 1
ATOM 3720 C C . GLY A 1 249 ? 24.64368 66.48180 -5.01968 1.000 33.18283 256 GLY A C 1
ATOM 3721 O O . GLY A 1 249 ? 25.78774 66.38886 -5.48163 1.000 31.58138 256 GLY A O 1
ATOM 3725 N N . ALA A 1 250 ? 24.26301 65.84033 -3.91800 1.000 29.70982 257 ALA A N 1
ATOM 3726 C CA . ALA A 1 250 ? 25.14644 64.93628 -3.20074 1.000 28.33020 257 ALA A CA 1
ATOM 3727 C C . ALA A 1 250 ? 25.00424 63.52786 -3.77168 1.000 29.20493 257 ALA A C 1
ATOM 3728 O O . ALA A 1 250 ? 24.17350 63.26977 -4.64755 1.000 30.82465 257 ALA A O 1
ATOM 3735 N N . LYS A 1 251 ? 25.81782 62.59845 -3.27136 1.000 29.17591 258 LYS A N 1
ATOM 3736 C CA . LYS A 1 251 ? 25.87413 61.24539 -3.81216 1.000 32.16414 258 LYS A CA 1
ATOM 3737 C C . LYS A 1 251 ? 25.32048 60.26271 -2.79014 1.000 32.65091 258 LYS A C 1
ATOM 3738 O O . LYS A 1 251 ? 25.88827 60.09881 -1.70263 1.000 30.64997 258 LYS A O 1
ATOM 3757 N N . ALA A 1 252 ? 24.21537 59.61462 -3.14907 1.000 34.18036 259 ALA A N 1
ATOM 3758 C CA . ALA A 1 252 ? 23.59277 58.58489 -2.33537 1.000 30.05288 259 ALA A CA 1
ATOM 3759 C C . ALA A 1 252 ? 23.27182 57.37713 -3.20030 1.000 30.90350 259 ALA A C 1
ATOM 3760 O O . ALA A 1 252 ? 22.84570 57.51865 -4.35004 1.000 32.01241 259 ALA A O 1
ATOM 3767 N N . THR A 1 253 ? 23.52023 56.19476 -2.64923 1.000 27.95253 260 THR A N 1
ATOM 3768 C CA . THR A 1 253 ? 23.09694 54.93068 -3.23274 1.000 27.55376 260 THR A CA 1
ATOM 3769 C C . THR A 1 253 ? 22.04512 54.32804 -2.31549 1.000 27.01518 260 THR A C 1
ATOM 3770 O O . THR A 1 253 ? 22.27308 54.20278 -1.10722 1.000 24.98909 260 THR A O 1
ATOM 3781 N N . PHE A 1 254 ? 20.89068 53.98086 -2.87807 1.000 26.20999 261 PHE A N 1
ATOM 3782 C CA . PHE A 1 254 ? 19.76615 53.46979 -2.09961 1.000 25.88883 261 PHE A CA 1
ATOM 3783 C C . PHE A 1 254 ? 19.48289 52.04074 -2.54051 1.000 29.04428 261 PHE A C 1
ATOM 3784 O O . PHE A 1 254 ? 19.16479 51.79894 -3.71287 1.000 27.21958 261 PHE A O 1
ATOM 3801 N N . ILE A 1 255 ? 19.59657 51.10151 -1.60230 1.000 22.84745 262 ILE A N 1
ATOM 3802 C CA . ILE A 1 255 ? 19.31932 49.69287 -1.85129 1.000 25.28434 262 ILE A CA 1
ATOM 3803 C C . ILE A 1 255 ? 18.09001 49.30562 -1.03968 1.000 25.66034 262 ILE A C 1
ATOM 3804 O O . ILE A 1 255 ? 18.12020 49.33221 0.19829 1.000 23.12544 262 ILE A O 1
ATOM 3820 N N . SER A 1 256 ? 17.01420 48.95127 -1.73661 1.000 25.74178 263 SER A N 1
ATOM 3821 C CA . SER A 1 256 ? 15.77763 48.49860 -1.11758 1.000 27.10689 263 SER A CA 1
ATOM 3822 C C . SER A 1 256 ? 15.80748 46.97705 -1.05833 1.000 27.10743 263 SER A C 1
ATOM 3823 O O . SER A 1 256 ? 16.08285 46.32227 -2.06723 1.000 27.11089 263 SER A O 1
ATOM 3831 N N . VAL A 1 257 ? 15.54495 46.42266 0.12068 1.000 24.38777 264 VAL A N 1
ATOM 3832 C CA . VAL A 1 257 ? 15.60923 44.97893 0.34839 1.000 24.16143 264 VAL A CA 1
ATOM 3833 C C . VAL A 1 257 ? 14.19456 44.42377 0.20676 1.000 26.25296 264 VAL A C 1
ATOM 3834 O O . VAL A 1 257 ? 13.33323 44.72184 1.05352 1.000 24.88289 264 VAL A O 1
ATOM 3847 N N . PRO A 1 258 ? 13.90817 43.61485 -0.82058 1.000 28.02973 265 PRO A N 1
ATOM 3848 C CA . PRO A 1 258 ? 12.53951 43.11006 -0.99404 1.000 28.04585 265 PRO A CA 1
ATOM 3849 C C . PRO A 1 258 ? 12.18032 42.12153 0.10478 1.000 26.11568 265 PRO A C 1
ATOM 3850 O O . PRO A 1 258 ? 12.93136 41.18811 0.39721 1.000 25.11789 265 PRO A O 1
ATOM 3861 N N . GLY A 1 259 ? 11.02173 42.34564 0.72178 1.000 29.75125 266 GLY A N 1
ATOM 3862 C CA . GLY A 1 259 ? 10.59176 41.54440 1.84851 1.000 24.99006 266 GLY A CA 1
ATOM 3863 C C . GLY A 1 259 ? 11.38136 41.76231 3.11494 1.000 25.89292 266 GLY A C 1
ATOM 3864 O O . GLY A 1 259 ? 11.11140 41.08411 4.11577 1.000 27.13231 266 GLY A O 1
ATOM 3868 N N . GLY A 1 260 ? 12.34544 42.68211 3.10604 1.000 24.53502 267 GLY A N 1
ATOM 3869 C CA . GLY A 1 260 ? 13.19179 42.88183 4.26451 1.000 23.59916 267 GLY A CA 1
ATOM 3870 C C . GLY A 1 260 ? 12.44830 43.57130 5.39830 1.000 23.79628 267 GLY A C 1
ATOM 3871 O O . GLY A 1 260 ? 11.68142 44.51276 5.19589 1.000 23.01451 267 GLY A O 1
ATOM 3875 N N . GLY A 1 261 ? 12.69820 43.08950 6.60306 1.000 24.19534 268 GLY A N 1
ATOM 3876 C CA . GLY A 1 261 ? 12.18015 43.69363 7.80871 1.000 23.43931 268 GLY A CA 1
ATOM 3877 C C . GLY A 1 261 ? 13.16301 44.68398 8.39880 1.000 24.39877 268 GLY A C 1
ATOM 3878 O O . GLY A 1 261 ? 14.03957 45.22383 7.71806 1.000 23.43973 268 GLY A O 1
ATOM 3882 N N . HIS A 1 262 ? 12.99889 44.92080 9.69661 1.000 23.93340 269 HIS A N 1
ATOM 3883 C CA . HIS A 1 262 ? 13.85420 45.81463 10.47689 1.000 23.88882 269 HIS A CA 1
ATOM 3884 C C . HIS A 1 262 ? 15.10594 45.05515 10.93252 1.000 26.34637 269 HIS A C 1
ATOM 3885 O O . HIS A 1 262 ? 15.38696 44.89295 12.12172 1.000 24.46010 269 HIS A O 1
ATOM 3900 N N . GLY A 1 263 ? 15.86373 44.57886 9.94381 1.000 25.04631 270 GLY A N 1
ATOM 3901 C CA . GLY A 1 263 ? 16.99590 43.71981 10.19206 1.000 25.49220 270 GLY A CA 1
ATOM 3902 C C . GLY A 1 263 ? 16.87511 42.40792 9.43909 1.000 26.13243 270 GLY A C 1
ATOM 3903 O O . GLY A 1 263 ? 17.72305 42.05861 8.61122 1.000 22.49619 270 GLY A O 1
ATOM 3907 N N . PRO A 1 264 ? 15.81649 41.65031 9.72230 1.000 26.21159 271 PRO A N 1
ATOM 3908 C CA . PRO A 1 264 ? 15.60354 40.38507 9.00637 1.000 26.73130 271 PRO A CA 1
ATOM 3909 C C . PRO A 1 264 ? 15.56754 40.59054 7.49974 1.000 25.64406 271 PRO A C 1
ATOM 3910 O O . PRO A 1 264 ? 14.88058 41.47777 6.98861 1.000 26.54845 271 PRO A O 1
ATOM 3921 N N . GLY A 1 265 ? 16.31260 39.74422 6.79009 1.000 22.38541 272 GLY A N 1
ATOM 3922 C CA . GLY A 1 265 ? 16.48550 39.84705 5.35730 1.000 26.89635 272 GLY A CA 1
ATOM 3923 C C . GLY A 1 265 ? 17.56132 40.82933 4.93699 1.000 26.10928 272 GLY A C 1
ATOM 3924 O O . GLY A 1 265 ? 18.14511 40.67476 3.86152 1.000 27.70896 272 GLY A O 1
ATOM 3928 N N . CYS A 1 266 ? 17.84526 41.82984 5.76895 1.000 24.83321 273 CYS A N 1
ATOM 3929 C CA . CYS A 1 266 ? 18.83426 42.85433 5.45454 1.000 24.70011 273 CYS A CA 1
ATOM 3930 C C . CYS A 1 266 ? 20.24010 42.46138 5.88956 1.000 27.68010 273 CYS A C 1
ATOM 3931 O O . CYS A 1 266 ? 21.21238 42.77429 5.19648 1.000 25.22681 273 CYS A O 1
ATOM 3939 N N . PHE A 1 267 ? 20.36549 41.80350 7.04114 1.000 27.15205 274 PHE A N 1
ATOM 3940 C CA . PHE A 1 267 ? 21.66662 41.39550 7.56866 1.000 27.48265 274 PHE A CA 1
ATOM 3941 C C . PHE A 1 267 ? 22.04080 40.02306 7.00541 1.000 30.70943 274 PHE A C 1
ATOM 3942 O O . PHE A 1 267 ? 21.99791 38.99633 7.68397 1.000 32.07518 274 PHE A O 1
ATOM 3959 N N . ASP A 1 268 ? 22.41519 40.01994 5.72714 1.000 27.99819 275 ASP A N 1
ATOM 3960 C CA . ASP A 1 268 ? 22.81645 38.79076 5.05399 1.000 28.44157 275 ASP A CA 1
ATOM 3961 C C . ASP A 1 268 ? 24.00201 39.09116 4.14825 1.000 28.93923 275 ASP A C 1
ATOM 3962 O O . ASP A 1 268 ? 24.40397 40.24440 3.97253 1.000 28.54135 275 ASP A O 1
ATOM 3971 N N . THR A 1 269 ? 24.55555 38.03046 3.55973 1.000 30.49322 276 THR A N 1
ATOM 3972 C CA . THR A 1 269 ? 25.80382 38.15457 2.81364 1.000 29.37932 276 THR A CA 1
ATOM 3973 C C . THR A 1 269 ? 25.70000 39.21917 1.72890 1.000 28.14471 276 THR A C 1
ATOM 3974 O O . THR A 1 269 ? 26.61585 40.02735 1.55135 1.000 27.84187 276 THR A O 1
ATOM 3985 N N . GLN A 1 270 ? 24.58301 39.24219 1.00225 1.000 28.12275 277 GLN A N 1
ATOM 3986 C CA . GLN A 1 270 ? 24.45109 40.13980 -0.13867 1.000 29.24925 277 GLN A CA 1
ATOM 3987 C C . GLN A 1 270 ? 24.59038 41.59951 0.28149 1.000 27.77374 277 GLN A C 1
ATOM 3988 O O . GLN A 1 270 ? 25.37084 42.35623 -0.30840 1.000 28.12719 277 GLN A O 1
ATOM 4002 N N . TYR A 1 271 ? 23.84091 42.01794 1.30004 1.000 26.35878 278 TYR A N 1
ATOM 4003 C CA . TYR A 1 271 ? 23.84264 43.42417 1.68032 1.000 25.79156 278 TYR A CA 1
ATOM 4004 C C . TYR A 1 271 ? 25.02053 43.77857 2.56891 1.000 26.99112 278 TYR A C 1
ATOM 4005 O O . TYR A 1 271 ? 25.46284 44.93239 2.56000 1.000 23.49045 278 TYR A O 1
ATOM 4023 N N . PHE A 1 272 ? 25.56503 42.81315 3.31289 1.000 25.60568 279 PHE A N 1
ATOM 4024 C CA . PHE A 1 272 ? 26.87965 43.02482 3.91045 1.000 25.97753 279 PHE A CA 1
ATOM 4025 C C . PHE A 1 272 ? 27.91701 43.31389 2.82871 1.000 27.22166 279 PHE A C 1
ATOM 4026 O O . PHE A 1 272 ? 28.76436 44.19779 2.99241 1.000 26.25749 279 PHE A O 1
ATOM 4043 N N . LYS A 1 273 ? 27.86672 42.57182 1.71308 1.000 26.19756 280 LYS A N 1
ATOM 4044 C CA . LYS A 1 273 ? 28.79410 42.82133 0.61360 1.000 27.89629 280 LYS A CA 1
ATOM 4045 C C . LYS A 1 273 ? 28.58305 44.21371 0.03250 1.000 28.14033 280 LYS A C 1
ATOM 4046 O O . LYS A 1 273 ? 29.55188 44.90642 -0.30208 1.000 26.85437 280 LYS A O 1
ATOM 4065 N N . ASP A 1 274 ? 27.32195 44.64602 -0.09670 1.000 27.79516 281 ASP A N 1
ATOM 4066 C CA . ASP A 1 274 ? 27.06333 46.01522 -0.53216 1.000 28.17483 281 ASP A CA 1
ATOM 4067 C C . ASP A 1 274 ? 27.76342 47.00925 0.38362 1.000 27.82556 281 ASP A C 1
ATOM 4068 O O . ASP A 1 274 ? 28.38226 47.97200 -0.08916 1.000 26.33632 281 ASP A O 1
ATOM 4077 N N . MET A 1 275 ? 27.69127 46.78619 1.70188 1.000 26.30185 282 MET A N 1
ATOM 4078 C CA . MET A 1 275 ? 28.29882 47.72389 2.64103 1.000 23.13830 282 MET A CA 1
ATOM 4079 C C . MET A 1 275 ? 29.82053 47.68974 2.53908 1.000 26.41383 282 MET A C 1
ATOM 4080 O O . MET A 1 275 ? 30.47381 48.73539 2.49844 1.000 24.94252 282 MET A O 1
ATOM 4094 N N . THR A 1 276 ? 30.40670 46.48886 2.51939 1.000 27.62876 283 THR A N 1
ATOM 4095 C CA . THR A 1 276 ? 31.86279 46.38883 2.50661 1.000 26.60037 283 THR A CA 1
ATOM 4096 C C . THR A 1 276 ? 32.43591 46.81487 1.16295 1.000 26.32192 283 THR A C 1
ATOM 4097 O O . THR A 1 276 ? 33.51292 47.41422 1.11772 1.000 26.60186 283 THR A O 1
ATOM 4108 N N . ASP A 1 277 ? 31.73322 46.53410 0.06541 1.000 26.56175 284 ASP A N 1
ATOM 4109 C CA . ASP A 1 277 ? 32.15880 47.04896 -1.23137 1.000 29.06152 284 ASP A CA 1
ATOM 4110 C C . ASP A 1 277 ? 32.14357 48.57310 -1.23451 1.000 31.00875 284 ASP A C 1
ATOM 4111 O O . ASP A 1 277 ? 33.09381 49.21568 -1.69977 1.000 30.39664 284 ASP A O 1
ATOM 4120 N N . PHE A 1 278 ? 31.07113 49.16670 -0.70259 1.000 28.64913 285 PHE A N 1
ATOM 4121 C CA . PHE A 1 278 ? 30.95311 50.61990 -0.64439 1.000 28.81599 285 PHE A CA 1
ATOM 4122 C C . PHE A 1 278 ? 32.10567 51.22921 0.14290 1.000 27.71082 285 PHE A C 1
ATOM 4123 O O . PHE A 1 278 ? 32.81255 52.11883 -0.34477 1.000 27.23044 285 PHE A O 1
ATOM 4140 N N . PHE A 1 279 ? 32.32046 50.74630 1.36717 1.000 26.57503 286 PHE A N 1
ATOM 4141 C CA . PHE A 1 279 ? 33.40554 51.27635 2.18590 1.000 28.24191 286 PHE A CA 1
ATOM 4142 C C . PHE A 1 279 ? 34.75060 51.05731 1.51498 1.000 28.27137 286 PHE A C 1
ATOM 4143 O O . PHE A 1 279 ? 35.63095 51.92343 1.57671 1.000 28.05119 286 PHE A O 1
ATOM 4160 N N . THR A 1 280 ? 34.93188 49.90558 0.86502 1.000 28.42324 287 THR A N 1
ATOM 4161 C CA . THR A 1 280 ? 36.20089 49.64369 0.19052 1.000 29.34272 287 THR A CA 1
ATOM 4162 C C . THR A 1 280 ? 36.40564 50.61380 -0.96382 1.000 34.16158 287 THR A C 1
ATOM 4163 O O . THR A 1 280 ? 37.48830 51.18688 -1.12528 1.000 35.51534 287 THR A O 1
ATOM 4174 N N . GLU A 1 281 ? 35.36521 50.81437 -1.77672 1.000 31.40256 288 GLU A N 1
ATOM 4175 C CA . GLU A 1 281 ? 35.44932 51.78087 -2.86793 1.000 35.90236 288 GLU A CA 1
ATOM 4176 C C . GLU A 1 281 ? 35.71796 53.18410 -2.33565 1.000 37.75119 288 GLU A C 1
ATOM 4177 O O . GLU A 1 281 ? 36.53975 53.92030 -2.89194 1.000 39.78861 288 GLU A O 1
ATOM 4189 N N . GLN A 1 282 ? 35.03896 53.56909 -1.25232 1.000 32.44924 289 GLN A N 1
ATOM 4190 C CA . GLN A 1 282 ? 35.25670 54.88795 -0.67041 1.000 32.71265 289 GLN A CA 1
ATOM 4191 C C . GLN A 1 282 ? 36.65846 55.00854 -0.08427 1.000 36.05958 289 GLN A C 1
ATOM 4192 O O . GLN A 1 282 ? 37.27929 56.07454 -0.15250 1.000 36.64038 289 GLN A O 1
ATOM 4206 N N . SER A 1 283 ? 37.17706 53.92336 0.48782 1.000 34.34065 290 SER A N 1
ATOM 4207 C CA . SER A 1 283 ? 38.48510 53.96490 1.12979 1.000 36.19888 290 SER A CA 1
ATOM 4208 C C . SER A 1 283 ? 39.59258 54.33984 0.15469 1.000 40.43560 290 SER A C 1
ATOM 4209 O O . SER A 1 283 ? 40.65292 54.80594 0.58718 1.000 43.68759 290 SER A O 1
ATOM 4217 N N . THR A 1 284 ? 39.36302 54.16006 -1.14367 1.000 40.27349 291 THR A N 1
ATOM 4218 C CA . THR A 1 284 ? 40.37169 54.39956 -2.16596 1.000 47.25182 291 THR A CA 1
ATOM 4219 C C . THR A 1 284 ? 40.18338 55.72804 -2.88044 1.000 48.92156 291 THR A C 1
ATOM 4220 O O . THR A 1 284 ? 41.16788 56.41481 -3.16860 1.000 53.26961 291 THR A O 1
ATOM 4231 N N . LYS A 1 285 ? 38.94104 56.09940 -3.17284 1.000 48.83137 292 LYS A N 1
ATOM 4232 C CA . LYS A 1 285 ? 38.64477 57.34586 -3.86898 1.000 49.94511 292 LYS A CA 1
ATOM 4233 C C . LYS A 1 285 ? 39.41893 58.52236 -3.28470 1.000 45.25146 292 LYS A C 1
ATOM 4234 O O . LYS A 1 285 ? 39.44136 58.72248 -2.06883 1.000 48.91969 292 LYS A O 1
#